Protein AF-A0A1Q5TAR5-F1 (afdb_monomer_lite)

InterPro domains:
  IPR022190 Protein of unknown function DUF3716 [PF12511] (10-61)

Radius of gyration: 28.76 Å; chains: 1; bounding box: 82×56×75 Å

pLDDT: mean 73.1, std 18.65, range [39.22, 94.88]

Organism: NCBI:txid1316194

Foldseek 3Di:
DCQVVLLVVLVVQVVQFDFDPFAFPCVVVVQFPDVTFTDHPPPAPGGSRCSHSPNRVRGHTPDPPPPDPDDDDDDDDDDPDDDDDDDDDDDDDDDDDDDDDDDDDDDDDPDDDDDPDDPDDDPDDDPPDDDDPPPPVPDDPPVVVVVVVVVSVVVVVVVVVVVVVVVCVVCVVVVHDPVNVVVVVVVVVVVVVVVVVVVVVPDPDDPPPDD

Structure (mmCIF, N/CA/C/O backbone):
data_AF-A0A1Q5TAR5-F1
#
_entry.id   AF-A0A1Q5TAR5-F1
#
loop_
_atom_site.group_PDB
_atom_site.id
_atom_site.type_symbol
_atom_site.label_atom_id
_atom_site.label_alt_id
_atom_site.label_comp_id
_atom_site.label_asym_id
_atom_site.label_entity_id
_atom_site.label_seq_id
_atom_site.pdbx_PDB_ins_code
_atom_site.Cartn_x
_atom_site.Cartn_y
_atom_site.Cartn_z
_atom_site.occupancy
_atom_site.B_iso_or_equiv
_atom_site.auth_seq_id
_atom_site.auth_comp_id
_atom_site.auth_asym_id
_atom_site.auth_atom_id
_atom_site.pdbx_PDB_model_num
ATOM 1 N N . MET A 1 1 ? 6.541 22.073 -0.180 1.00 45.16 1 MET A N 1
ATOM 2 C CA . MET A 1 1 ? 7.056 20.966 -1.023 1.00 45.16 1 MET A CA 1
ATOM 3 C C . MET A 1 1 ? 6.930 19.557 -0.395 1.00 45.16 1 MET A C 1
ATOM 5 O O . MET A 1 1 ? 7.452 18.610 -0.957 1.00 45.16 1 MET A O 1
ATOM 9 N N . SER A 1 2 ? 6.189 19.337 0.703 1.00 60.41 2 SER A N 1
ATOM 10 C CA . SER A 1 2 ? 6.249 18.074 1.480 1.00 60.41 2 SER A CA 1
ATOM 11 C C . SER A 1 2 ? 5.149 17.029 1.213 1.00 60.41 2 SER A C 1
ATOM 13 O O . SER A 1 2 ? 5.255 15.902 1.693 1.00 60.41 2 SER A O 1
ATOM 15 N N . ARG A 1 3 ? 4.087 17.361 0.460 1.00 62.69 3 ARG A N 1
ATOM 16 C CA . ARG A 1 3 ? 2.938 16.450 0.245 1.00 62.69 3 ARG A CA 1
ATOM 17 C C . ARG A 1 3 ? 3.279 15.243 -0.633 1.00 62.69 3 ARG A C 1
ATOM 19 O O . ARG A 1 3 ? 2.771 14.160 -0.377 1.00 62.69 3 ARG A O 1
ATOM 26 N N . SER A 1 4 ? 4.162 15.422 -1.618 1.00 77.50 4 SER A N 1
ATOM 27 C CA . SER A 1 4 ? 4.602 14.332 -2.501 1.00 77.50 4 SER A CA 1
ATOM 28 C C . SER A 1 4 ? 5.353 13.250 -1.717 1.00 77.50 4 SER A C 1
ATOM 30 O O . SER A 1 4 ? 4.979 12.082 -1.762 1.00 77.50 4 SER A O 1
ATOM 32 N N . ILE A 1 5 ? 6.325 13.653 -0.889 1.00 87.50 5 ILE A N 1
ATOM 33 C CA . ILE A 1 5 ? 7.114 12.727 -0.062 1.00 87.50 5 ILE A CA 1
ATOM 34 C C . ILE A 1 5 ? 6.216 11.998 0.943 1.00 87.50 5 ILE A C 1
ATOM 36 O O . ILE A 1 5 ? 6.312 10.785 1.074 1.00 87.50 5 ILE A O 1
ATOM 40 N N . ALA A 1 6 ? 5.286 12.705 1.594 1.00 89.38 6 ALA A N 1
ATOM 41 C CA . ALA A 1 6 ? 4.364 12.085 2.545 1.00 89.38 6 ALA A CA 1
ATOM 42 C C . ALA A 1 6 ? 3.476 11.002 1.907 1.00 89.38 6 ALA A C 1
ATOM 44 O O . ALA A 1 6 ? 3.162 10.009 2.559 1.00 89.38 6 ALA A O 1
ATOM 45 N N . ASN A 1 7 ? 3.092 11.174 0.640 1.00 91.94 7 ASN A N 1
ATOM 46 C CA . ASN A 1 7 ? 2.303 10.185 -0.091 1.00 91.94 7 ASN A CA 1
ATOM 47 C C . ASN A 1 7 ? 3.148 8.968 -0.485 1.00 91.94 7 ASN A C 1
ATOM 49 O O . ASN A 1 7 ? 2.671 7.843 -0.371 1.00 91.94 7 ASN A O 1
ATOM 53 N N . VAL A 1 8 ? 4.407 9.180 -0.887 1.00 92.81 8 VAL A N 1
ATOM 54 C CA . VAL A 1 8 ? 5.353 8.087 -1.169 1.00 92.81 8 VAL A CA 1
ATOM 55 C C . VAL A 1 8 ? 5.637 7.276 0.093 1.00 92.81 8 VAL A C 1
ATOM 57 O O . VAL A 1 8 ? 5.541 6.056 0.062 1.00 92.81 8 VAL A O 1
ATOM 60 N N . GLU A 1 9 ? 5.914 7.937 1.219 1.00 92.38 9 GLU A N 1
ATOM 61 C CA . GLU A 1 9 ? 6.096 7.271 2.514 1.00 92.38 9 GLU A CA 1
ATOM 62 C C . GLU A 1 9 ? 4.856 6.461 2.893 1.00 92.38 9 GLU A C 1
ATOM 64 O O . GLU A 1 9 ? 4.963 5.298 3.255 1.00 92.38 9 GLU A O 1
ATOM 69 N N . ALA A 1 10 ? 3.670 7.055 2.770 1.00 93.25 10 ALA A N 1
ATOM 70 C CA . ALA A 1 10 ? 2.415 6.392 3.086 1.00 93.25 10 ALA A CA 1
ATOM 71 C C . ALA A 1 10 ? 2.146 5.172 2.185 1.00 93.25 10 ALA A C 1
ATOM 73 O O . ALA A 1 10 ? 1.661 4.153 2.671 1.00 93.25 10 ALA A O 1
ATOM 74 N N . ALA A 1 11 ? 2.490 5.247 0.896 1.00 93.94 11 ALA A N 1
ATOM 75 C CA . ALA A 1 11 ? 2.417 4.106 -0.013 1.00 93.94 11 ALA A CA 1
ATOM 76 C C . ALA A 1 11 ? 3.439 3.020 0.355 1.00 93.94 11 ALA A C 1
ATOM 78 O O . ALA A 1 11 ? 3.094 1.844 0.363 1.00 93.94 11 ALA A O 1
ATOM 79 N N . LEU A 1 12 ? 4.668 3.398 0.718 1.00 94.31 12 LEU A N 1
ATOM 80 C CA . LEU A 1 12 ? 5.689 2.447 1.156 1.00 94.31 12 LEU A CA 1
ATOM 81 C C . LEU A 1 12 ? 5.270 1.734 2.445 1.00 94.31 12 LEU A C 1
ATOM 83 O O . LEU A 1 12 ? 5.413 0.519 2.538 1.00 94.31 12 LEU A O 1
ATOM 87 N N . MET A 1 13 ? 4.689 2.463 3.401 1.00 94.50 13 MET A N 1
ATOM 88 C CA . MET A 1 13 ? 4.148 1.888 4.634 1.00 94.50 13 MET A CA 1
ATOM 89 C C . MET A 1 13 ? 3.106 0.801 4.355 1.00 94.50 13 MET A C 1
ATOM 91 O O . MET A 1 13 ? 3.083 -0.179 5.077 1.00 94.50 13 MET A O 1
ATOM 95 N N . GLN A 1 14 ? 2.285 0.921 3.306 1.00 94.31 14 GLN A N 1
ATOM 96 C CA . GLN A 1 14 ? 1.323 -0.129 2.931 1.00 94.31 14 GLN A CA 1
ATOM 97 C C . GLN A 1 14 ? 1.988 -1.411 2.413 1.00 94.31 14 GLN A C 1
ATOM 99 O O . GLN A 1 14 ? 1.372 -2.468 2.452 1.00 94.31 14 GLN A O 1
ATOM 104 N N . VAL A 1 15 ? 3.221 -1.320 1.908 1.00 94.00 15 VAL A N 1
ATOM 105 C CA . VAL A 1 15 ? 3.972 -2.471 1.388 1.00 94.00 15 VAL A CA 1
ATOM 106 C C . VAL A 1 15 ? 4.765 -3.160 2.494 1.00 94.00 15 VAL A C 1
ATOM 108 O O . VAL A 1 15 ? 4.837 -4.384 2.517 1.00 94.00 15 VAL A O 1
ATOM 111 N N . VAL A 1 16 ? 5.391 -2.379 3.380 1.00 93.06 16 VAL A N 1
ATOM 112 C CA . VAL A 1 16 ? 6.344 -2.900 4.379 1.00 93.06 16 VAL A CA 1
ATOM 113 C C . VAL A 1 16 ? 5.781 -2.969 5.795 1.00 93.06 16 VAL A C 1
ATOM 115 O O . VAL A 1 16 ? 6.393 -3.588 6.658 1.00 93.06 16 VAL A O 1
ATOM 118 N N . GLY A 1 17 ? 4.679 -2.270 6.054 1.00 93.69 17 GLY A N 1
ATOM 119 C CA . GLY A 1 17 ? 4.075 -2.178 7.373 1.00 93.69 17 GLY A CA 1
ATOM 120 C C . GLY A 1 17 ? 3.133 -3.331 7.681 1.00 93.69 17 GLY A C 1
ATOM 121 O O . GLY A 1 17 ? 2.772 -4.130 6.817 1.00 93.69 17 GLY A O 1
ATOM 122 N N . THR A 1 18 ? 2.700 -3.364 8.933 1.00 91.88 18 THR A N 1
ATOM 123 C CA . THR A 1 18 ? 1.742 -4.335 9.447 1.00 91.88 18 THR A CA 1
ATOM 124 C C . THR A 1 18 ? 0.371 -3.685 9.531 1.00 91.88 18 THR A C 1
ATOM 126 O O . THR A 1 18 ? 0.224 -2.537 9.963 1.00 91.88 18 THR A O 1
ATOM 129 N N . ALA A 1 19 ? -0.637 -4.411 9.067 1.00 91.88 19 ALA A N 1
ATOM 130 C CA . ALA A 1 19 ? -2.020 -4.028 9.257 1.00 91.88 19 ALA A CA 1
ATOM 131 C C . ALA A 1 19 ? -2.389 -4.118 10.740 1.00 91.88 19 ALA A C 1
ATOM 133 O O . ALA A 1 19 ? -2.209 -5.166 11.351 1.00 91.88 19 ALA A O 1
ATOM 134 N N . GLU A 1 20 ? -2.924 -3.032 11.285 1.00 88.19 20 GLU A N 1
ATOM 135 C CA . GLU A 1 20 ? -3.479 -3.026 12.634 1.00 88.19 20 GLU A CA 1
ATOM 136 C C . GLU A 1 20 ? -4.863 -3.673 12.645 1.00 88.19 20 GLU A C 1
ATOM 138 O O . GLU A 1 20 ? -5.678 -3.447 11.738 1.00 88.19 20 GLU A O 1
ATOM 143 N N . ASP A 1 21 ? -5.135 -4.443 13.699 1.00 83.94 21 ASP A N 1
ATOM 144 C CA . ASP A 1 21 ? -6.443 -5.061 13.933 1.00 83.94 21 ASP A CA 1
ATOM 145 C C . ASP A 1 21 ? -7.512 -3.993 14.204 1.00 83.94 21 ASP A C 1
ATOM 147 O O . ASP A 1 21 ? -8.651 -4.093 13.732 1.00 83.94 21 ASP A O 1
ATOM 151 N N . ASN A 1 22 ? -7.116 -2.926 14.908 1.00 87.56 22 ASN A N 1
ATOM 152 C CA . ASN A 1 22 ? -7.961 -1.787 15.232 1.00 87.56 22 ASN A CA 1
ATOM 153 C C . ASN A 1 22 ? -7.577 -0.562 14.391 1.00 87.56 22 ASN A C 1
ATOM 155 O O . ASN A 1 22 ? -6.454 -0.057 14.415 1.00 87.56 22 ASN A O 1
ATOM 159 N N . GLU A 1 23 ? -8.544 -0.041 13.636 1.00 89.94 23 GLU A N 1
ATOM 160 C CA . GLU A 1 23 ? -8.356 1.196 12.884 1.00 89.94 23 GLU A CA 1
ATOM 161 C C . GLU A 1 23 ? -8.316 2.402 13.828 1.00 89.94 23 GLU A C 1
ATOM 163 O O . GLU A 1 23 ? -9.127 2.510 14.748 1.00 89.94 23 GLU A O 1
ATOM 168 N N . CYS A 1 24 ? -7.431 3.364 13.554 1.00 91.69 24 CYS A N 1
ATOM 169 C CA . CYS A 1 24 ? -7.439 4.634 14.276 1.00 91.69 24 CYS A CA 1
ATOM 170 C C . CYS A 1 24 ? -8.754 5.401 14.025 1.00 91.69 24 CYS A C 1
ATOM 172 O O . CYS A 1 24 ? -9.377 5.239 12.972 1.00 91.69 24 CYS A O 1
ATOM 174 N N . ILE A 1 25 ? -9.137 6.303 14.935 1.00 90.06 25 ILE A N 1
ATOM 175 C CA . ILE A 1 25 ? -10.418 7.040 14.899 1.00 90.06 25 ILE A CA 1
ATOM 176 C C . ILE A 1 25 ? -10.665 7.684 13.522 1.00 90.06 25 ILE A C 1
ATOM 178 O O . ILE A 1 25 ? -11.738 7.568 12.933 1.00 90.06 25 ILE A O 1
ATOM 182 N N . LYS A 1 26 ? -9.637 8.303 12.927 1.00 89.38 26 LYS A N 1
ATOM 183 C CA . LYS A 1 26 ? -9.752 8.922 11.595 1.00 89.38 26 LYS A CA 1
ATOM 184 C C . LYS A 1 26 ? -9.868 7.941 10.438 1.00 89.38 26 LYS A C 1
ATOM 186 O O . LYS A 1 26 ? -10.436 8.307 9.410 1.00 89.38 26 LYS A O 1
ATOM 191 N N . CYS A 1 27 ? -9.323 6.737 10.564 1.00 90.12 27 CYS A N 1
ATOM 192 C CA . CYS A 1 27 ? -9.522 5.697 9.559 1.00 90.12 27 CYS A CA 1
ATOM 193 C C . CYS A 1 27 ? -10.935 5.117 9.644 1.00 90.12 27 CYS A C 1
ATOM 195 O O . CYS A 1 27 ? -11.547 4.943 8.592 1.00 90.12 27 CYS A O 1
ATOM 197 N N . GLN A 1 28 ? -11.483 4.962 10.855 1.00 88.38 28 GLN A N 1
ATOM 198 C CA . GLN A 1 28 ? -12.870 4.531 11.054 1.00 88.38 28 GLN A CA 1
ATOM 199 C C . GLN A 1 28 ? -13.877 5.516 10.435 1.00 88.38 28 GLN A C 1
ATOM 201 O O . GLN A 1 28 ? -14.850 5.102 9.807 1.00 88.38 28 GLN A O 1
ATOM 206 N N . GLU A 1 29 ? -13.600 6.824 10.512 1.00 86.81 29 GLU A N 1
ATOM 207 C CA . GLU A 1 29 ? -14.364 7.877 9.815 1.00 86.81 29 GLU A CA 1
ATOM 208 C C . GLU A 1 29 ? -14.226 7.829 8.271 1.00 86.81 29 GLU A C 1
ATOM 210 O O . GLU A 1 29 ? -14.835 8.631 7.560 1.00 86.81 29 GLU A O 1
ATOM 215 N N . GLY A 1 30 ? -13.406 6.929 7.718 1.00 83.62 30 GLY A N 1
ATOM 216 C CA . GLY A 1 30 ? -13.130 6.827 6.283 1.00 83.62 30 GLY A CA 1
ATOM 217 C C . GLY A 1 30 ? -12.126 7.861 5.761 1.00 83.62 30 GLY A C 1
ATOM 218 O O . GLY A 1 30 ? -12.087 8.143 4.564 1.00 83.62 30 GLY A O 1
ATOM 219 N N . GLY A 1 31 ? -11.301 8.447 6.632 1.00 75.88 31 GLY A N 1
ATOM 220 C CA . GLY A 1 31 ? -10.406 9.569 6.326 1.00 75.88 31 GLY A CA 1
ATOM 221 C C . GLY A 1 31 ? -9.120 9.238 5.554 1.00 75.88 31 GLY A C 1
ATOM 222 O O . GLY A 1 31 ? -8.179 10.038 5.600 1.00 75.88 31 GLY A O 1
ATOM 223 N N . GLY A 1 32 ? -9.053 8.090 4.876 1.00 83.00 32 GLY A N 1
ATOM 224 C CA . GLY A 1 32 ? -7.838 7.526 4.284 1.00 83.00 32 GLY A CA 1
ATOM 225 C C . GLY A 1 32 ? -7.951 7.174 2.798 1.00 83.00 32 GLY A C 1
ATOM 226 O O . GLY A 1 32 ? -9.036 6.924 2.280 1.00 83.00 32 GLY A O 1
ATOM 227 N N . GLN A 1 33 ? -6.809 7.150 2.105 1.00 89.69 33 GLN A N 1
ATOM 228 C CA . GLN A 1 33 ? -6.720 6.715 0.703 1.00 89.69 33 GLN A CA 1
ATOM 229 C C . GLN A 1 33 ? -6.692 5.182 0.575 1.00 89.69 33 GLN A C 1
ATOM 231 O O . GLN A 1 33 ? -7.102 4.629 -0.447 1.00 89.69 33 GLN A O 1
ATOM 236 N N . PHE A 1 34 ? -6.197 4.503 1.607 1.00 91.75 34 PHE A N 1
ATOM 237 C CA . PHE A 1 34 ? -6.036 3.058 1.679 1.00 91.75 34 PHE A CA 1
ATOM 238 C C . PHE A 1 34 ? -7.163 2.421 2.479 1.00 91.75 34 PHE A C 1
ATOM 240 O O . PHE A 1 34 ? -7.781 3.057 3.333 1.00 91.75 34 PHE A O 1
ATOM 247 N N . HIS A 1 35 ? -7.405 1.136 2.220 1.00 87.81 35 HIS A N 1
ATOM 248 C CA . HIS A 1 35 ? -8.485 0.415 2.883 1.00 87.81 35 HIS A CA 1
ATOM 249 C C . HIS A 1 35 ? -8.183 0.124 4.357 1.00 87.81 35 HIS A C 1
ATOM 251 O O . HIS A 1 35 ? -9.113 0.140 5.153 1.00 87.81 35 HIS A O 1
ATOM 257 N N . GLN A 1 36 ? -6.920 -0.121 4.710 1.00 89.56 36 GLN A N 1
ATOM 258 C CA . GLN A 1 36 ? -6.547 -0.573 6.045 1.00 89.56 36 GLN A CA 1
ATOM 259 C C . GLN A 1 36 ? -5.588 0.396 6.733 1.00 89.56 36 GLN A C 1
ATOM 261 O O . GLN A 1 36 ? -4.760 1.066 6.099 1.00 89.56 36 GLN A O 1
ATOM 266 N N . CYS A 1 37 ? -5.723 0.464 8.054 1.00 93.25 37 CYS A N 1
ATOM 267 C CA . CYS A 1 37 ? -4.809 1.171 8.931 1.00 93.25 37 CYS A CA 1
ATOM 268 C C . CYS A 1 37 ? -3.521 0.345 9.049 1.00 93.25 37 CYS A C 1
ATOM 270 O O . CYS A 1 37 ? -3.513 -0.698 9.687 1.00 93.25 37 CYS A O 1
ATOM 272 N N . VAL A 1 38 ? -2.455 0.783 8.377 1.00 94.88 38 VAL A N 1
ATOM 273 C CA . VAL A 1 38 ? -1.154 0.094 8.373 1.00 94.88 38 VAL A CA 1
ATOM 274 C C . VAL A 1 38 ? -0.123 0.969 9.069 1.00 94.88 38 VAL A C 1
ATOM 276 O O . VAL A 1 38 ? -0.030 2.160 8.748 1.00 94.88 38 VAL A O 1
ATOM 279 N N . ILE A 1 39 ? 0.647 0.398 9.993 1.00 93.56 39 ILE A N 1
ATOM 280 C CA . ILE A 1 39 ? 1.742 1.078 10.692 1.00 93.56 39 ILE A CA 1
ATOM 281 C C . ILE A 1 39 ? 3.070 0.388 10.389 1.00 93.56 39 ILE A C 1
ATOM 283 O O . ILE A 1 39 ? 3.120 -0.796 10.072 1.00 93.56 39 ILE A O 1
ATOM 287 N N . VAL A 1 40 ? 4.165 1.133 10.501 1.00 92.81 40 VAL A N 1
ATOM 288 C CA . VAL A 1 40 ? 5.505 0.543 10.557 1.00 92.81 40 VAL A CA 1
ATOM 289 C C . VAL A 1 40 ? 5.984 0.717 11.990 1.00 92.81 40 VAL A C 1
ATOM 291 O O . VAL A 1 40 ? 6.320 1.840 12.388 1.00 92.81 40 VAL A O 1
ATOM 294 N N . CYS A 1 41 ? 5.945 -0.373 12.761 1.00 85.62 41 CYS A N 1
ATOM 295 C CA . CYS A 1 41 ? 6.386 -0.394 14.155 1.00 85.62 41 CYS A CA 1
ATOM 296 C C . CYS A 1 41 ? 7.808 0.165 14.279 1.00 85.62 41 CYS A C 1
ATOM 298 O O . CYS A 1 41 ? 8.610 0.050 13.351 1.00 85.62 41 CYS A O 1
ATOM 300 N N . ASP A 1 42 ? 8.093 0.827 15.399 1.00 81.31 42 ASP A N 1
ATOM 301 C CA . ASP A 1 42 ? 9.390 1.437 15.742 1.00 81.31 42 ASP A CA 1
ATOM 302 C C . ASP A 1 42 ? 9.875 2.583 14.833 1.00 81.31 42 ASP A C 1
ATOM 304 O O . ASP A 1 42 ? 10.837 3.276 15.164 1.00 81.31 42 ASP A O 1
ATOM 308 N N . VAL A 1 43 ? 9.196 2.846 13.712 1.00 83.62 43 VAL A N 1
ATOM 309 C CA . VAL A 1 43 ? 9.540 3.932 12.780 1.00 83.62 43 VAL A CA 1
ATOM 310 C C . VAL A 1 43 ? 8.538 5.077 12.868 1.00 83.62 43 VAL A C 1
ATOM 312 O O . VAL A 1 43 ? 8.910 6.251 12.788 1.00 83.62 43 VAL A O 1
ATOM 315 N N . THR A 1 44 ? 7.247 4.764 13.004 1.00 83.19 44 THR A N 1
ATOM 316 C CA . THR A 1 44 ? 6.181 5.771 12.979 1.00 83.19 44 THR A CA 1
ATOM 317 C C . THR A 1 44 ? 5.054 5.461 13.951 1.00 83.19 44 THR A C 1
ATOM 319 O O . THR A 1 44 ? 4.604 4.326 14.021 1.00 83.19 44 THR A O 1
ATOM 322 N N . THR A 1 45 ? 4.513 6.495 14.596 1.00 85.31 45 THR A N 1
ATOM 323 C CA . THR A 1 45 ? 3.343 6.394 15.490 1.00 85.31 45 THR A CA 1
ATOM 324 C C . THR A 1 45 ? 2.002 6.644 14.791 1.00 85.31 45 THR A C 1
ATOM 326 O O . THR A 1 45 ? 0.942 6.419 15.365 1.00 85.31 45 THR A O 1
ATOM 329 N N . HIS A 1 46 ? 2.015 7.125 13.546 1.00 91.50 46 HIS A N 1
ATOM 330 C CA . HIS A 1 46 ? 0.819 7.343 12.727 1.00 91.50 46 HIS A CA 1
ATOM 331 C C . HIS A 1 46 ? 0.695 6.252 11.665 1.00 91.50 46 HIS A C 1
ATOM 333 O O . HIS A 1 46 ? 1.694 5.775 11.138 1.00 91.50 46 HIS A O 1
ATOM 339 N N . CYS A 1 47 ? -0.530 5.914 11.273 1.00 94.12 47 CYS A N 1
ATOM 340 C CA . CYS A 1 47 ? -0.761 4.974 10.183 1.00 94.12 47 CYS A CA 1
ATOM 341 C C . CYS A 1 47 ? -0.532 5.603 8.802 1.00 94.12 47 CYS A C 1
ATOM 343 O O . CYS A 1 47 ? -0.541 6.827 8.633 1.00 94.12 47 CYS A O 1
ATOM 345 N N . ALA A 1 48 ? -0.391 4.759 7.783 1.00 94.50 48 ALA A N 1
ATOM 346 C CA . ALA A 1 48 ? -0.224 5.144 6.385 1.00 94.50 48 ALA A CA 1
ATOM 347 C C . ALA A 1 48 ? -1.331 6.099 5.894 1.00 94.50 48 ALA A C 1
ATOM 349 O O . ALA A 1 48 ? -1.058 7.091 5.219 1.00 94.50 48 ALA A O 1
ATOM 350 N N . ASN A 1 49 ? -2.584 5.857 6.288 1.00 94.25 49 ASN A N 1
ATOM 351 C CA . ASN A 1 49 ? -3.716 6.716 5.934 1.00 94.25 49 ASN A CA 1
ATOM 352 C C . ASN A 1 49 ? -3.595 8.129 6.520 1.00 94.25 49 ASN A C 1
ATOM 354 O O . ASN A 1 49 ? -3.853 9.112 5.826 1.00 94.25 49 ASN A O 1
ATOM 358 N N . CYS A 1 50 ? -3.153 8.256 7.772 1.00 92.75 50 CYS A N 1
ATOM 359 C CA . CYS A 1 50 ? -2.917 9.556 8.396 1.00 92.75 50 CYS A CA 1
ATOM 360 C C . CYS A 1 50 ? -1.607 10.206 7.922 1.00 92.75 50 CYS A C 1
ATOM 362 O O . CYS A 1 50 ? -1.503 11.433 7.893 1.00 92.75 50 CYS A O 1
ATOM 364 N N . ARG A 1 51 ? -0.616 9.412 7.496 1.00 91.62 51 ARG A N 1
ATOM 365 C CA . ARG A 1 51 ? 0.613 9.907 6.854 1.00 91.62 51 ARG A CA 1
ATOM 366 C C . ARG A 1 51 ? 0.309 10.576 5.514 1.00 91.62 51 ARG A C 1
ATOM 368 O O . ARG A 1 51 ? 0.944 11.585 5.196 1.00 91.62 51 ARG A O 1
ATOM 375 N N . TRP A 1 52 ? -0.673 10.059 4.772 1.00 90.00 52 TRP A N 1
ATOM 376 C CA . TRP A 1 52 ? -1.096 10.583 3.473 1.00 90.00 52 TRP A CA 1
ATOM 377 C C . TRP A 1 52 ? -1.473 12.070 3.549 1.00 90.00 52 TRP A C 1
ATOM 379 O O . TRP A 1 52 ? -2.103 12.549 4.498 1.00 90.00 52 TRP A O 1
ATOM 389 N N . ASN A 1 53 ? -1.056 12.839 2.544 1.00 84.81 53 ASN A N 1
ATOM 390 C CA . ASN A 1 53 ? -1.149 14.299 2.486 1.00 84.81 53 ASN A CA 1
ATOM 391 C C . ASN A 1 53 ? -0.497 15.041 3.674 1.00 84.81 53 ASN A C 1
ATOM 393 O O . ASN A 1 53 ? -0.778 16.222 3.890 1.00 84.81 53 ASN A O 1
ATOM 397 N N . GLY A 1 54 ? 0.382 14.378 4.434 1.00 78.44 54 GLY A N 1
ATOM 398 C CA . GLY A 1 54 ? 1.135 14.969 5.542 1.00 78.44 54 GLY A CA 1
ATOM 399 C C . GLY A 1 54 ? 0.319 15.215 6.814 1.00 78.44 54 GLY A C 1
ATOM 400 O O . GLY A 1 54 ? 0.750 15.988 7.664 1.00 78.44 54 GLY A O 1
ATOM 401 N N . LYS A 1 55 ? -0.848 14.581 6.981 1.00 77.88 55 LYS A N 1
ATOM 402 C CA . LYS A 1 55 ? -1.784 14.853 8.091 1.00 77.88 55 LYS A CA 1
ATOM 403 C C . LYS A 1 55 ? -1.522 13.989 9.333 1.00 77.88 55 LYS A C 1
ATOM 405 O O . LYS A 1 55 ? -2.445 13.422 9.919 1.00 77.88 55 LYS A O 1
ATOM 410 N N . ARG A 1 56 ? -0.249 13.914 9.725 1.00 79.00 56 ARG A N 1
ATOM 411 C CA . ARG A 1 56 ? 0.291 12.901 10.649 1.00 79.00 56 ARG A CA 1
ATOM 412 C C . ARG A 1 56 ? -0.297 12.996 12.065 1.00 79.00 56 ARG A C 1
ATOM 414 O O . ARG A 1 56 ? -0.632 11.977 12.651 1.00 79.00 56 ARG A O 1
ATOM 421 N N . GLY A 1 57 ? -0.526 14.215 12.559 1.00 77.50 57 GLY A N 1
ATOM 422 C CA . GLY A 1 57 ? -1.014 14.481 13.923 1.00 77.50 57 GLY A CA 1
ATOM 423 C C . GLY A 1 57 ? -2.495 14.186 14.187 1.00 77.50 57 GLY A C 1
ATOM 424 O O . GLY A 1 57 ? -2.991 14.542 15.245 1.00 77.50 57 GLY A O 1
ATOM 425 N N . ARG A 1 58 ? -3.224 13.586 13.238 1.00 81.75 58 ARG A N 1
ATOM 426 C CA . ARG A 1 58 ? -4.634 13.193 13.434 1.00 81.75 58 ARG A CA 1
ATOM 427 C C . ARG A 1 58 ? -4.804 11.697 13.713 1.00 81.75 58 ARG A C 1
ATOM 429 O O . ARG A 1 58 ? -5.932 11.221 13.739 1.00 81.75 58 ARG A O 1
ATOM 436 N N . CYS A 1 59 ? -3.705 10.949 13.804 1.00 89.75 59 CYS A N 1
ATOM 437 C CA . CYS A 1 59 ? -3.760 9.520 14.074 1.00 89.75 59 CYS A CA 1
ATOM 438 C C . CYS A 1 59 ? -3.917 9.297 15.576 1.00 89.75 59 CYS A C 1
ATOM 440 O O . CYS A 1 59 ? -3.027 9.657 16.341 1.00 89.75 59 CYS A O 1
ATOM 442 N N . THR A 1 60 ? -5.033 8.695 15.974 1.00 89.06 60 THR A N 1
ATOM 443 C CA . THR A 1 60 ? -5.331 8.377 17.372 1.00 89.06 60 THR A CA 1
ATOM 444 C C . THR A 1 60 ? -5.927 6.983 17.414 1.00 89.06 60 THR A C 1
ATOM 446 O O . THR A 1 60 ? -6.953 6.738 16.777 1.00 89.06 60 THR A O 1
ATOM 449 N N . PHE A 1 61 ? -5.247 6.071 18.097 1.00 84.94 61 PHE A N 1
ATOM 450 C CA . PHE A 1 61 ? -5.771 4.751 18.419 1.00 84.94 61 PHE A CA 1
ATOM 451 C C . PHE A 1 61 ? -6.424 4.843 19.796 1.00 84.94 61 PHE A C 1
ATOM 453 O O . PHE A 1 61 ? -5.885 5.522 20.672 1.00 84.94 61 PHE A O 1
ATOM 460 N N . GLU A 1 62 ? -7.580 4.209 19.975 1.00 74.88 62 GLU A N 1
ATOM 461 C CA . GLU A 1 62 ? -8.063 3.919 21.324 1.00 74.88 62 GLU A CA 1
ATOM 462 C C . GLU A 1 62 ? -7.043 2.963 21.937 1.00 74.88 62 GLU A C 1
ATOM 464 O O . GLU A 1 62 ? -6.866 1.841 21.464 1.00 74.88 62 GLU A O 1
ATOM 469 N N . LEU A 1 63 ? -6.280 3.455 22.911 1.00 60.34 63 LEU A N 1
ATOM 470 C CA . LEU A 1 63 ? -5.513 2.580 23.781 1.00 60.34 63 LEU A CA 1
ATOM 471 C C . LEU A 1 63 ? -6.559 1.782 24.554 1.00 60.34 63 LEU A C 1
ATOM 473 O O . LEU A 1 63 ? -7.322 2.374 25.312 1.00 60.34 63 LEU A O 1
ATOM 477 N N . GLU A 1 64 ? -6.628 0.469 24.331 1.00 49.97 64 GLU A N 1
ATOM 478 C CA . GLU A 1 64 ? -7.274 -0.407 25.305 1.00 49.97 64 GLU A CA 1
ATOM 479 C C . GLU A 1 64 ? -6.608 -0.109 26.649 1.00 49.97 64 GLU A C 1
ATOM 481 O O . GLU A 1 64 ? -5.384 -0.224 26.773 1.00 49.97 64 GLU A O 1
ATOM 486 N N . ASP A 1 65 ? -7.405 0.372 27.606 1.00 43.78 65 ASP A N 1
ATOM 487 C CA . ASP A 1 65 ? -6.999 0.580 28.989 1.00 43.78 65 ASP A CA 1
ATOM 488 C C . ASP A 1 65 ? -6.380 -0.727 29.484 1.00 43.78 65 ASP A C 1
ATOM 490 O O . ASP A 1 65 ? -7.072 -1.672 29.865 1.00 43.78 65 ASP A O 1
ATOM 494 N N . VAL A 1 66 ? -5.051 -0.806 29.454 1.00 43.91 66 VAL A N 1
ATOM 495 C CA . VAL A 1 66 ? -4.327 -1.763 30.277 1.00 43.91 66 VAL A CA 1
ATOM 496 C C . VAL A 1 66 ? -4.714 -1.377 31.699 1.00 43.91 66 VAL A C 1
ATOM 498 O O . VAL A 1 66 ? -4.407 -0.245 32.085 1.00 43.91 66 VAL A O 1
ATOM 501 N N . PRO A 1 67 ? -5.395 -2.243 32.473 1.00 39.69 67 PRO A N 1
ATOM 502 C CA . PRO A 1 67 ? -5.750 -1.904 33.836 1.00 39.69 67 PRO A CA 1
ATOM 503 C C . PRO A 1 67 ? -4.446 -1.643 34.582 1.00 39.69 67 PRO A C 1
ATOM 505 O O . PRO A 1 67 ? -3.678 -2.563 34.865 1.00 39.69 67 PRO A O 1
ATOM 508 N N . GLN A 1 68 ? -4.158 -0.365 34.835 1.00 40.88 68 GLN A N 1
ATOM 509 C CA . GLN A 1 68 ? -3.076 0.012 35.721 1.00 40.88 68 GLN A CA 1
ATOM 510 C C . GLN A 1 68 ? -3.416 -0.598 37.083 1.00 40.88 68 GLN A C 1
ATOM 512 O O . GLN A 1 68 ? -4.495 -0.304 37.610 1.00 40.88 68 GLN A O 1
ATOM 517 N N . PRO A 1 69 ? -2.545 -1.442 37.667 1.00 42.53 69 PRO A N 1
ATOM 518 C CA . PRO A 1 69 ? -2.688 -1.801 39.064 1.00 42.53 69 PRO A CA 1
ATOM 519 C C . PRO A 1 69 ? -2.552 -0.506 39.863 1.00 42.53 69 PRO A C 1
ATOM 521 O O . PRO A 1 69 ? -1.487 0.103 39.955 1.00 42.53 69 PRO A O 1
ATOM 524 N N . SER A 1 70 ? -3.697 -0.043 40.343 1.00 51.16 70 SER A N 1
ATOM 525 C CA . SER A 1 70 ? -3.844 1.110 41.205 1.00 51.16 70 SER A CA 1
ATOM 526 C C . SER A 1 70 ? -3.353 0.699 42.581 1.00 51.16 70 SER A C 1
ATOM 528 O O . SER A 1 70 ? -4.103 0.129 43.362 1.00 51.16 70 SER A O 1
ATOM 530 N N . ASP A 1 71 ? -2.095 1.010 42.876 1.00 45.09 71 ASP A N 1
ATOM 531 C CA . ASP A 1 71 ? -1.616 1.051 44.249 1.00 45.09 71 ASP A CA 1
ATOM 532 C C . ASP A 1 71 ? -0.840 2.349 44.518 1.00 45.09 71 ASP A C 1
ATOM 534 O O . ASP A 1 71 ? 0.218 2.618 43.954 1.00 45.09 71 ASP A O 1
ATOM 538 N N . ALA A 1 72 ? -1.420 3.113 45.450 1.00 39.22 72 ALA A N 1
ATOM 539 C CA . ALA A 1 72 ? -0.815 4.098 46.347 1.00 39.22 72 ALA A CA 1
ATOM 540 C C . ALA A 1 72 ? -0.398 5.500 45.826 1.00 39.22 72 ALA A C 1
ATOM 542 O O . ALA A 1 72 ? 0.765 5.782 45.562 1.00 39.22 72 ALA A O 1
ATOM 543 N N . SER A 1 73 ? -1.364 6.421 45.953 1.00 44.19 73 SER A N 1
ATOM 544 C CA . SER A 1 73 ? -1.287 7.711 46.682 1.00 44.19 73 SER A CA 1
ATOM 545 C C . SER A 1 73 ? -0.484 8.928 46.155 1.00 44.19 73 SER A C 1
ATOM 547 O O . SER A 1 73 ? 0.523 8.797 45.466 1.00 44.19 73 SER A O 1
ATOM 549 N N . PRO A 1 74 ? -0.938 10.161 46.500 1.00 50.12 74 PRO A N 1
ATOM 550 C CA . PRO A 1 74 ? -0.557 11.405 45.833 1.00 50.12 74 PRO A CA 1
ATOM 551 C C . PRO A 1 74 ? 0.626 12.117 46.508 1.00 50.12 74 PRO A C 1
ATOM 553 O O . PRO A 1 74 ? 0.698 12.211 47.732 1.00 50.12 74 PRO A O 1
ATOM 556 N N . MET A 1 75 ? 1.499 12.725 45.702 1.00 45.09 75 MET A N 1
ATOM 557 C CA . MET A 1 75 ? 2.485 13.713 46.154 1.00 45.09 75 MET A CA 1
ATOM 558 C C . MET A 1 75 ? 2.214 15.067 45.476 1.00 45.09 75 MET A C 1
ATOM 560 O O . MET A 1 75 ? 2.111 15.119 44.248 1.00 45.09 75 MET A O 1
ATOM 564 N N . PRO A 1 76 ? 2.101 16.172 46.236 1.00 51.16 76 PRO A N 1
ATOM 565 C CA . PRO A 1 76 ? 1.950 17.506 45.680 1.00 51.16 76 PRO A CA 1
ATOM 566 C C . PRO A 1 76 ? 3.317 18.144 45.406 1.00 51.16 76 PRO A C 1
ATOM 568 O O . PRO A 1 76 ? 4.192 18.173 46.267 1.00 51.16 76 PRO A O 1
ATOM 571 N N . GLY A 1 77 ? 3.449 18.756 44.229 1.00 42.75 77 GLY A N 1
ATOM 572 C CA . GLY A 1 77 ? 4.456 19.782 43.967 1.00 42.75 77 GLY A CA 1
ATOM 573 C C . GLY A 1 77 ? 5.604 19.348 43.062 1.00 42.75 77 GLY A C 1
ATOM 574 O O . GLY A 1 77 ? 6.518 18.659 43.487 1.00 42.75 77 GLY A O 1
ATOM 575 N N . LEU A 1 78 ? 5.582 19.850 41.825 1.00 43.41 78 LEU A N 1
ATOM 576 C CA . LEU A 1 78 ? 6.626 20.723 41.272 1.00 43.41 78 LEU A CA 1
ATOM 577 C C . LEU A 1 78 ? 6.172 21.203 39.886 1.00 43.41 78 LEU A C 1
ATOM 579 O O . LEU A 1 78 ? 6.243 20.496 38.885 1.00 43.41 78 LEU A O 1
ATOM 583 N N . ARG A 1 79 ? 5.678 22.445 39.847 1.00 49.19 79 ARG A N 1
ATOM 584 C CA . ARG A 1 79 ? 5.515 23.220 38.616 1.00 49.19 79 ARG A CA 1
ATOM 585 C C . ARG A 1 79 ? 6.903 23.471 38.028 1.00 49.19 79 ARG A C 1
ATOM 587 O O . ARG A 1 79 ? 7.635 24.317 38.536 1.00 49.19 79 ARG A O 1
ATOM 594 N N . ALA A 1 80 ? 7.249 22.776 36.951 1.00 42.91 80 ALA A N 1
ATOM 595 C CA . ALA A 1 80 ? 8.326 23.214 36.077 1.00 42.91 80 ALA A CA 1
ATOM 596 C C . ALA A 1 80 ? 7.782 24.334 35.177 1.00 42.91 80 ALA A C 1
ATOM 598 O O . ALA A 1 80 ? 7.052 24.092 34.218 1.00 42.91 80 ALA A O 1
ATOM 599 N N . ASN A 1 81 ? 8.098 25.574 35.553 1.00 43.94 81 ASN A N 1
ATOM 600 C CA . ASN A 1 81 ? 7.970 26.749 34.700 1.00 43.94 81 ASN A CA 1
ATOM 601 C C . ASN A 1 81 ? 8.774 26.525 33.410 1.00 43.94 81 ASN A C 1
ATOM 603 O O . ASN A 1 81 ? 9.995 26.393 33.469 1.00 43.94 81 ASN A O 1
ATOM 607 N N . LEU A 1 82 ? 8.105 26.522 32.258 1.00 46.97 82 LEU A N 1
ATOM 608 C CA . LEU A 1 82 ? 8.752 26.728 30.963 1.00 46.97 82 LEU A CA 1
ATOM 609 C C . LEU A 1 82 ? 8.608 28.213 30.582 1.00 46.97 82 LEU A C 1
ATOM 611 O O . LEU A 1 82 ? 7.527 28.777 30.769 1.00 46.97 82 LEU A O 1
ATOM 615 N N . PRO A 1 83 ? 9.682 28.866 30.105 1.00 59.16 83 PRO A N 1
ATOM 616 C CA . PRO A 1 83 ? 9.693 30.299 29.836 1.00 59.16 83 PRO A CA 1
ATOM 617 C C . PRO A 1 83 ? 8.851 30.665 28.598 1.00 59.16 83 PRO A C 1
ATOM 619 O O . PRO A 1 83 ? 8.715 29.848 27.682 1.00 59.16 83 PRO A O 1
ATOM 622 N N . PRO A 1 84 ? 8.314 31.898 28.534 1.00 49.50 84 PRO A N 1
ATOM 623 C CA . PRO A 1 84 ? 7.647 32.412 27.345 1.00 49.50 84 PRO A CA 1
ATOM 624 C C . PRO A 1 84 ? 8.695 32.689 26.260 1.00 49.50 84 PRO A C 1
ATOM 626 O O . PRO A 1 84 ? 9.639 33.444 26.480 1.00 49.50 84 PRO A O 1
ATOM 629 N N . HIS A 1 85 ? 8.543 32.065 25.093 1.00 44.34 85 HIS A N 1
ATOM 630 C CA . HIS A 1 85 ? 9.369 32.373 23.930 1.00 44.34 85 HIS A CA 1
ATOM 631 C C . HIS A 1 85 ? 8.738 33.543 23.162 1.00 44.34 85 HIS A C 1
ATOM 633 O O . HIS A 1 85 ? 7.585 33.462 22.736 1.00 44.34 85 HIS A O 1
ATOM 639 N N . ASP A 1 86 ? 9.509 34.623 23.032 1.00 45.97 86 ASP A N 1
ATOM 640 C CA . ASP A 1 86 ? 9.196 35.854 22.300 1.00 45.97 86 ASP A CA 1
ATOM 641 C C . ASP A 1 86 ? 8.845 35.616 20.813 1.00 45.97 86 ASP A C 1
ATOM 643 O O . ASP A 1 86 ? 9.356 34.670 20.197 1.00 45.97 86 ASP A O 1
ATOM 647 N N . PRO A 1 87 ? 8.035 36.505 20.201 1.00 52.88 87 PRO A N 1
ATOM 648 C CA . PRO A 1 87 ? 7.746 36.511 18.778 1.00 52.88 87 PRO A CA 1
ATOM 649 C C . PRO A 1 87 ? 8.857 37.236 18.004 1.00 52.88 87 PRO A C 1
ATOM 651 O O . PRO A 1 87 ? 9.307 38.319 18.371 1.00 52.88 87 PRO A O 1
ATOM 654 N N . GLN A 1 88 ? 9.270 36.674 16.872 1.00 43.12 88 GLN A N 1
ATOM 655 C CA . GLN A 1 88 ? 10.186 37.328 15.934 1.00 43.12 88 GLN A CA 1
ATOM 656 C C . GLN A 1 88 ? 9.705 37.101 14.486 1.00 43.12 88 GLN A C 1
ATOM 658 O O . GLN A 1 88 ? 8.886 36.214 14.244 1.00 43.12 88 GLN A O 1
ATOM 663 N N . PRO A 1 89 ? 10.181 37.883 13.505 1.00 47.19 89 PRO A N 1
ATOM 664 C CA . PRO A 1 89 ? 9.673 39.206 13.182 1.00 47.19 89 PRO A CA 1
ATOM 665 C C . PRO A 1 89 ? 9.063 39.253 11.772 1.00 47.19 89 PRO A C 1
ATOM 667 O O . PRO A 1 89 ? 9.387 38.474 10.878 1.00 47.19 89 PRO A O 1
ATOM 670 N N . THR A 1 90 ? 8.215 40.253 11.569 1.00 47.09 90 THR A N 1
ATOM 671 C CA . THR A 1 90 ? 7.822 40.812 10.274 1.00 47.09 90 THR A CA 1
ATOM 672 C C . THR A 1 90 ? 9.053 41.143 9.427 1.00 47.09 90 THR A C 1
ATOM 674 O O . THR A 1 90 ? 9.974 41.746 9.969 1.00 47.09 90 THR A O 1
ATOM 677 N N . GLN A 1 91 ? 9.034 40.840 8.121 1.00 51.91 91 GLN A N 1
ATOM 678 C CA . GLN A 1 91 ? 9.588 41.670 7.031 1.00 51.91 91 GLN A CA 1
ATOM 679 C C . GLN A 1 91 ? 9.096 41.172 5.645 1.00 51.91 91 GLN A C 1
ATOM 681 O O . GLN A 1 91 ? 8.609 40.043 5.545 1.00 51.91 91 GLN A O 1
ATOM 686 N N . PRO A 1 92 ? 9.105 42.043 4.613 1.00 54.31 92 PRO A N 1
ATOM 687 C CA . PRO A 1 92 ? 8.064 42.113 3.585 1.00 54.31 92 PRO A CA 1
ATOM 688 C C . PRO A 1 92 ? 8.457 41.574 2.193 1.00 54.31 92 PRO A C 1
ATOM 690 O O . PRO A 1 92 ? 9.616 41.306 1.896 1.00 54.31 92 PRO A O 1
ATOM 693 N N . ASN A 1 93 ? 7.427 41.468 1.342 1.00 46.38 93 ASN A N 1
ATOM 694 C CA . ASN A 1 93 ? 7.441 41.306 -0.121 1.00 46.38 93 ASN A CA 1
ATOM 695 C C . ASN A 1 93 ? 8.507 42.152 -0.853 1.00 46.38 93 ASN A C 1
ATOM 697 O O . ASN A 1 93 ? 8.679 43.312 -0.489 1.00 46.38 93 ASN A O 1
ATOM 701 N N . LEU A 1 94 ? 9.075 41.654 -1.968 1.00 44.50 94 LEU A N 1
ATOM 702 C CA . LEU A 1 94 ? 8.732 42.037 -3.364 1.00 44.50 94 LEU A CA 1
ATOM 703 C C . LEU A 1 94 ? 9.799 41.615 -4.406 1.00 44.50 94 LEU A C 1
ATOM 705 O O . LEU A 1 94 ? 10.974 41.492 -4.079 1.00 44.50 94 LEU A O 1
ATOM 709 N N . LEU A 1 95 ? 9.327 41.543 -5.663 1.00 43.06 95 LEU A N 1
ATOM 710 C CA . LEU A 1 95 ? 9.987 41.449 -6.984 1.00 43.06 95 LEU A CA 1
ATOM 711 C C . LEU A 1 95 ? 10.125 40.031 -7.573 1.00 43.06 95 LEU A C 1
ATOM 713 O O . LEU A 1 95 ? 10.936 39.231 -7.124 1.00 43.06 95 LEU A O 1
ATOM 717 N N . ASP A 1 96 ? 9.193 39.587 -8.424 1.00 41.69 96 ASP A N 1
ATOM 718 C CA . ASP A 1 96 ? 8.917 39.922 -9.848 1.00 41.69 96 ASP A CA 1
ATOM 719 C C . ASP A 1 96 ? 9.786 39.155 -10.856 1.00 41.69 96 ASP A C 1
ATOM 721 O O . ASP A 1 96 ? 11.010 39.257 -10.876 1.00 41.69 96 ASP A O 1
ATOM 725 N N . GLY A 1 97 ? 9.108 38.408 -11.732 1.00 43.16 97 GLY A N 1
ATOM 726 C CA . GLY A 1 97 ? 9.681 37.693 -12.871 1.00 43.16 97 GLY A CA 1
ATOM 727 C C . GLY A 1 97 ? 8.626 36.805 -13.554 1.00 43.16 97 GLY A C 1
ATOM 728 O O . GLY A 1 97 ? 8.165 35.847 -12.932 1.00 43.16 97 GLY A O 1
ATOM 729 N N . PRO A 1 98 ? 8.205 37.098 -14.802 1.00 49.84 98 PRO A N 1
ATOM 730 C CA . PRO A 1 98 ? 7.043 36.469 -15.422 1.00 49.84 98 PRO A CA 1
ATOM 731 C C . PRO A 1 98 ? 7.397 35.107 -16.030 1.00 49.84 98 PRO A C 1
ATOM 733 O O . PRO A 1 98 ? 8.208 35.013 -16.949 1.00 49.84 98 PRO A O 1
ATOM 736 N N . VAL A 1 99 ? 6.734 34.045 -15.571 1.00 45.47 99 VAL A N 1
ATOM 737 C CA . VAL A 1 99 ? 6.723 32.755 -16.272 1.00 45.47 99 VAL A CA 1
ATOM 738 C C . VAL A 1 99 ? 5.414 32.656 -17.045 1.00 45.47 99 VAL A C 1
ATOM 740 O O . VAL A 1 99 ? 4.338 32.546 -16.460 1.00 45.47 99 VAL A O 1
ATOM 743 N N . GLN A 1 100 ? 5.519 32.725 -18.372 1.00 44.72 100 GLN A N 1
ATOM 744 C CA . GLN A 1 100 ? 4.421 32.471 -19.300 1.00 44.72 100 GLN A CA 1
ATOM 745 C C . GLN A 1 100 ? 3.891 31.044 -19.093 1.00 44.72 100 GLN A C 1
ATOM 747 O O . GLN A 1 100 ? 4.604 30.066 -19.313 1.00 44.72 100 GLN A O 1
ATOM 752 N N . GLN A 1 101 ? 2.633 30.928 -18.668 1.00 54.97 101 GLN A N 1
ATOM 753 C CA . GLN A 1 101 ? 1.873 29.682 -18.723 1.00 54.97 101 GLN A CA 1
ATOM 754 C C . GLN A 1 101 ? 1.210 29.542 -20.105 1.00 54.97 101 GLN A C 1
ATOM 756 O O . GLN A 1 101 ? 0.647 30.519 -20.601 1.00 54.97 101 GLN A O 1
ATOM 761 N N . PRO A 1 102 ? 1.228 28.349 -20.727 1.00 58.72 102 PRO A N 1
ATOM 762 C CA . PRO A 1 102 ? 0.423 28.073 -21.913 1.00 58.72 102 PRO A CA 1
ATOM 763 C C . PRO A 1 102 ? -1.081 28.025 -21.563 1.00 58.72 102 PRO A C 1
ATOM 765 O O . PRO A 1 102 ? -1.433 27.638 -20.444 1.00 58.72 102 PRO A O 1
ATOM 768 N N . PRO A 1 103 ? -1.978 28.394 -22.499 1.00 56.34 103 PRO A N 1
ATOM 769 C CA . PRO A 1 103 ? -3.418 28.414 -22.255 1.00 56.34 103 PRO A CA 1
ATOM 770 C C . PRO A 1 103 ? -3.974 26.994 -22.060 1.00 56.34 103 PRO A C 1
ATOM 772 O O . PRO A 1 103 ? -3.792 26.113 -22.900 1.00 56.34 103 PRO A O 1
ATOM 775 N N . LEU A 1 104 ? -4.658 26.785 -20.932 1.00 54.06 104 LEU A N 1
ATOM 776 C CA . LEU A 1 104 ? -5.477 25.603 -20.650 1.00 54.06 104 LEU A CA 1
ATOM 777 C C . LEU A 1 104 ? -6.864 25.750 -21.307 1.00 54.06 104 LEU A C 1
ATOM 779 O O . LEU A 1 104 ? -7.378 26.866 -21.368 1.00 54.06 104 LEU A O 1
ATOM 783 N N . PRO A 1 105 ? -7.491 24.650 -21.762 1.00 59.47 105 PRO A N 1
ATOM 784 C CA . PRO A 1 105 ? -8.837 24.676 -22.325 1.00 59.47 105 PRO A CA 1
ATOM 785 C C . PRO A 1 105 ? -9.915 24.887 -21.249 1.00 59.47 105 PRO A C 1
ATOM 787 O O . PRO A 1 105 ? -9.835 24.333 -20.150 1.00 59.47 105 PRO A O 1
ATOM 790 N N . ASP A 1 106 ? -10.931 25.673 -21.617 1.00 47.97 106 ASP A N 1
ATOM 791 C CA . ASP A 1 106 ? -12.141 25.990 -20.856 1.00 47.97 106 ASP A CA 1
ATOM 792 C C . ASP A 1 106 ? -12.819 24.746 -20.262 1.00 47.97 106 ASP A C 1
ATOM 794 O O . ASP A 1 106 ? -13.444 23.947 -20.965 1.00 47.97 106 ASP A O 1
ATOM 798 N N . LEU A 1 107 ? -12.755 24.614 -18.936 1.00 48.38 107 LEU A N 1
ATOM 799 C CA . LEU A 1 107 ? -13.675 23.768 -18.186 1.00 48.38 107 LEU A CA 1
ATOM 800 C C . LEU A 1 107 ? -14.906 24.600 -17.832 1.00 48.38 107 LEU A C 1
ATOM 802 O O . LEU A 1 107 ? -14.878 25.434 -16.927 1.00 48.38 107 LEU A O 1
ATOM 806 N N . GLN A 1 108 ? -15.989 24.346 -18.565 1.00 52.97 108 GLN A N 1
ATOM 807 C CA . GLN A 1 108 ? -17.317 24.881 -18.294 1.00 52.97 108 GLN A CA 1
ATOM 808 C C . GLN A 1 108 ? -17.732 24.560 -16.851 1.00 52.97 108 GLN A C 1
ATOM 810 O O . GLN A 1 108 ? -17.851 23.403 -16.445 1.00 52.97 108 GLN A O 1
ATOM 815 N N . VAL A 1 109 ? -17.934 25.623 -16.073 1.00 46.88 109 VAL A N 1
ATOM 816 C CA . VAL A 1 109 ? -18.463 25.594 -14.710 1.00 46.88 109 VAL A CA 1
ATOM 817 C C . VAL A 1 109 ? -19.949 25.248 -14.775 1.00 46.88 109 VAL A C 1
ATOM 819 O O . VAL A 1 109 ? -20.796 26.093 -15.066 1.00 46.88 109 VAL A O 1
ATOM 822 N N . ASP A 1 110 ? -20.262 23.985 -14.498 1.00 48.75 110 ASP A N 1
ATOM 823 C CA . ASP A 1 110 ? -21.630 23.515 -14.293 1.00 48.75 110 ASP A CA 1
ATOM 824 C C . ASP A 1 110 ? -22.179 24.133 -12.994 1.00 48.75 110 ASP A C 1
ATOM 826 O O . ASP A 1 110 ? -21.798 23.787 -11.870 1.00 48.75 110 ASP A O 1
ATOM 830 N N . SER A 1 111 ? -23.025 25.144 -13.171 1.00 43.22 111 SER A N 1
ATOM 831 C CA . SER A 1 111 ? -23.614 25.950 -12.108 1.00 43.22 111 SER A CA 1
ATOM 832 C C . SER A 1 111 ? -24.851 25.243 -11.561 1.00 43.22 111 SER A C 1
ATOM 834 O O . SER A 1 111 ? -25.974 25.508 -11.984 1.00 43.22 111 SER A O 1
ATOM 836 N N . ARG A 1 112 ? -24.659 24.328 -10.606 1.00 51.56 112 ARG A N 1
ATOM 837 C CA . ARG A 1 112 ? -25.781 23.732 -9.866 1.00 51.56 112 ARG A CA 1
ATOM 838 C C . ARG A 1 112 ? -26.269 24.662 -8.745 1.00 51.56 112 ARG A C 1
ATOM 840 O O . ARG A 1 112 ? -25.449 25.155 -7.967 1.00 51.56 112 ARG A O 1
ATOM 847 N N . PRO A 1 113 ? -27.592 24.866 -8.607 1.00 53.81 113 PRO A N 1
ATOM 848 C CA . PRO A 1 113 ? -28.166 25.723 -7.579 1.00 53.81 113 PRO A CA 1
ATOM 849 C C . PRO A 1 113 ? -27.921 25.149 -6.178 1.00 53.81 113 PRO A C 1
ATOM 851 O O . PRO A 1 113 ? -28.223 23.993 -5.872 1.00 53.81 113 PRO A O 1
ATOM 854 N N . ARG A 1 114 ? -27.346 25.995 -5.322 1.00 49.81 114 ARG A N 1
ATOM 855 C CA . ARG A 1 114 ? -27.101 25.759 -3.899 1.00 49.81 114 ARG A CA 1
ATOM 856 C C . ARG A 1 114 ? -28.446 25.756 -3.163 1.00 49.81 114 ARG A C 1
ATOM 858 O O . ARG A 1 114 ? -29.078 26.798 -3.030 1.00 49.81 114 ARG A O 1
ATOM 865 N N . ASN A 1 115 ? -28.867 24.587 -2.685 1.00 55.41 115 ASN A N 1
ATOM 866 C CA . ASN A 1 115 ? -30.040 24.442 -1.821 1.00 55.41 115 ASN A CA 1
ATOM 867 C C . ASN A 1 115 ? -29.804 25.197 -0.493 1.00 55.41 115 ASN A C 1
ATOM 869 O O . ASN A 1 115 ? -28.768 24.962 0.141 1.00 55.41 115 ASN A O 1
ATOM 873 N N . PRO A 1 116 ? -30.714 26.081 -0.045 1.00 55.75 116 PRO A N 1
ATOM 874 C CA . PRO A 1 116 ? -30.620 26.697 1.271 1.00 55.75 116 PRO A CA 1
ATOM 875 C C . PRO A 1 116 ? -30.891 25.630 2.336 1.00 55.75 116 PRO A C 1
ATOM 877 O O . PRO A 1 116 ? -31.976 25.061 2.420 1.00 55.75 116 PRO A O 1
ATOM 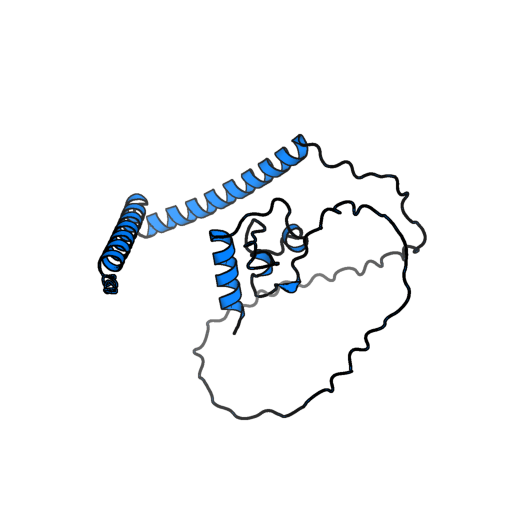880 N N . ARG A 1 117 ? -29.864 25.312 3.126 1.00 47.62 117 ARG A N 1
ATOM 881 C CA . ARG A 1 117 ? -29.971 24.386 4.251 1.00 47.62 117 ARG A CA 1
ATOM 882 C C . ARG A 1 117 ? -30.719 25.095 5.376 1.00 47.62 117 ARG A C 1
ATOM 884 O O . ARG A 1 117 ? -30.210 26.059 5.937 1.00 47.62 117 ARG A O 1
ATOM 891 N N . THR A 1 118 ? -31.919 24.605 5.663 1.00 51.62 118 THR A N 1
ATOM 892 C CA . THR A 1 118 ? -32.748 24.950 6.815 1.00 51.62 118 THR A CA 1
ATOM 893 C C . THR A 1 118 ? -31.915 24.910 8.094 1.00 51.62 118 THR A C 1
ATOM 895 O O . THR A 1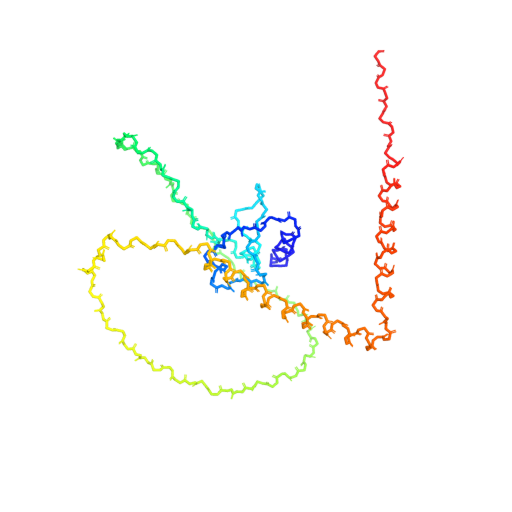 118 ? -31.393 23.862 8.474 1.00 51.62 118 THR A O 1
ATOM 898 N N . THR A 1 119 ? -31.778 26.064 8.738 1.00 50.12 119 THR A N 1
ATOM 899 C CA . THR A 1 119 ? -31.267 26.222 10.099 1.00 50.12 119 THR A CA 1
ATOM 900 C C . THR A 1 119 ? -32.313 25.636 11.043 1.00 50.12 119 THR A C 1
ATOM 902 O O . THR A 1 119 ? -33.268 26.306 11.425 1.00 50.12 119 THR A O 1
ATOM 905 N N . GLN A 1 120 ? -32.190 24.345 11.344 1.00 50.16 120 GLN A N 1
ATOM 906 C CA . GLN A 1 120 ? -32.952 23.713 12.411 1.00 50.16 120 GLN A CA 1
ATOM 907 C C . GLN A 1 120 ? -32.177 23.980 13.702 1.00 50.16 120 GLN A C 1
ATOM 909 O O . GLN A 1 120 ? -31.052 23.523 13.871 1.00 50.16 120 GLN A O 1
ATOM 914 N N . SER A 1 121 ? -32.740 24.846 14.535 1.00 50.06 121 SER A N 1
ATOM 915 C CA . SER A 1 121 ? -32.276 25.152 15.881 1.00 50.06 121 SER A CA 1
ATOM 916 C C . SER A 1 121 ? -32.342 23.889 16.736 1.00 50.06 121 SER A C 1
ATOM 918 O O . SER A 1 121 ? -33.441 23.417 17.034 1.00 50.06 121 SER A O 1
ATOM 920 N N . ASP A 1 122 ? -31.182 23.351 17.110 1.00 46.06 122 ASP A N 1
ATOM 921 C CA . ASP A 1 122 ? -31.083 22.296 18.115 1.00 46.06 122 ASP A CA 1
ATOM 922 C C . ASP A 1 122 ? -31.611 22.815 19.465 1.00 46.06 122 ASP A C 1
ATOM 924 O O . ASP A 1 122 ? -31.226 23.912 19.894 1.00 46.06 122 ASP A O 1
ATOM 928 N N . PRO A 1 123 ? -32.499 22.072 20.148 1.00 60.81 123 PRO A N 1
ATOM 929 C CA . PRO A 1 123 ? -32.878 22.388 21.512 1.00 60.81 123 PRO A CA 1
ATOM 930 C C . PRO A 1 123 ? -31.668 22.202 22.431 1.00 60.81 123 PRO A C 1
ATOM 932 O O . PRO A 1 123 ? -30.961 21.199 22.387 1.00 60.81 123 PRO A O 1
ATOM 935 N N . PHE A 1 124 ? -31.448 23.214 23.261 1.00 52.38 124 PHE A N 1
ATOM 936 C CA . PHE A 1 124 ? -30.447 23.273 24.315 1.00 52.38 124 PHE A CA 1
ATOM 937 C C . PHE A 1 124 ? -30.647 22.083 25.272 1.00 52.38 124 PHE A C 1
ATOM 939 O O . PHE A 1 124 ? -31.575 22.083 26.078 1.00 52.38 124 PHE A O 1
ATOM 946 N N . VAL A 1 125 ? -29.819 21.043 25.140 1.00 52.38 125 VAL A N 1
ATOM 947 C CA . VAL A 1 125 ? -29.797 19.901 26.064 1.00 52.38 125 VAL A CA 1
ATOM 948 C C . VAL A 1 125 ? -29.065 20.340 27.331 1.00 52.38 125 VAL A C 1
ATOM 950 O O . VAL A 1 125 ? -27.909 20.761 27.278 1.00 52.38 125 VAL A O 1
ATOM 953 N N . SER A 1 126 ? -29.777 20.289 28.457 1.00 63.03 126 SER A N 1
ATOM 954 C CA . SER A 1 126 ? -29.262 20.587 29.794 1.00 63.03 126 SER A CA 1
ATOM 955 C C . SER A 1 126 ? -28.053 19.704 30.156 1.00 63.03 126 SER A C 1
ATOM 957 O O . SER A 1 126 ? -28.054 18.527 29.801 1.00 63.03 126 SER A O 1
ATOM 959 N N . PRO A 1 127 ? -27.051 20.203 30.907 1.00 57.84 127 PRO A N 1
ATOM 960 C CA . PRO A 1 127 ? -25.824 19.453 31.210 1.00 57.84 127 PRO A CA 1
ATOM 961 C C . PRO A 1 127 ? -25.923 18.387 32.323 1.00 57.84 127 PRO A C 1
ATOM 963 O O . PRO A 1 127 ? -24.881 17.923 32.771 1.00 57.84 127 PRO A O 1
ATOM 966 N N . ASP A 1 128 ? -27.114 18.012 32.802 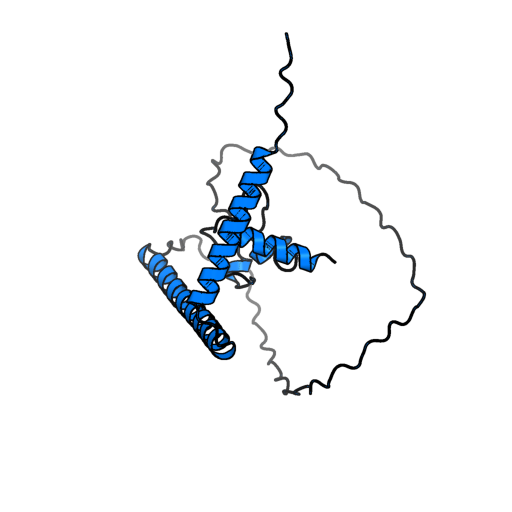1.00 50.47 128 ASP A N 1
ATOM 967 C CA . ASP A 1 128 ? -27.270 17.362 34.122 1.00 50.47 128 ASP A CA 1
ATOM 968 C C . ASP A 1 128 ? -27.982 15.995 34.099 1.00 50.47 128 ASP A C 1
ATOM 970 O O . ASP A 1 128 ? -28.701 15.628 35.021 1.00 50.47 128 ASP A O 1
ATOM 974 N N . GLU A 1 129 ? -27.772 15.209 33.045 1.00 51.59 129 GLU A N 1
ATOM 975 C CA . GLU A 1 129 ? -28.076 13.773 33.070 1.00 51.59 129 GLU A CA 1
ATOM 976 C C . GLU A 1 129 ? -26.815 13.004 32.677 1.00 51.59 129 GLU A C 1
ATOM 978 O O . GLU A 1 129 ? -26.531 12.758 31.504 1.00 51.59 129 GLU A O 1
ATOM 983 N N . GLN A 1 130 ? -26.015 12.653 33.689 1.00 56.66 130 GLN A N 1
ATOM 984 C CA . GLN A 1 130 ? -25.028 11.591 33.541 1.00 56.66 130 GLN A CA 1
ATOM 985 C C . GLN A 1 130 ? -25.792 10.291 33.250 1.00 56.66 130 GLN A C 1
ATOM 987 O O . GLN A 1 130 ? -26.622 9.893 34.073 1.00 56.66 130 GLN A O 1
ATOM 992 N N . PRO A 1 131 ? -25.550 9.622 32.109 1.00 57.94 131 PRO A N 1
ATOM 993 C CA . PRO A 1 131 ? -26.155 8.326 31.862 1.00 57.94 131 PRO A CA 1
ATOM 994 C C . PRO A 1 131 ? -25.705 7.338 32.953 1.00 57.94 131 PRO A C 1
ATOM 996 O O . PRO A 1 131 ? -24.554 7.406 33.400 1.00 57.94 131 PRO A O 1
ATOM 999 N N . PRO A 1 132 ? -26.595 6.441 33.409 1.00 58.53 132 PRO A N 1
ATOM 1000 C CA . PRO A 1 132 ? -26.264 5.444 34.417 1.00 58.53 132 PRO A CA 1
ATOM 1001 C C . PRO A 1 132 ? -25.063 4.602 33.966 1.00 58.53 132 PRO A C 1
ATOM 1003 O O . PRO A 1 132 ? -25.005 4.123 32.836 1.00 58.53 132 PRO A O 1
ATOM 1006 N N . LEU A 1 133 ? -24.106 4.434 34.880 1.00 60.09 133 LEU A N 1
ATOM 1007 C CA . LEU A 1 133 ? -22.792 3.800 34.697 1.00 60.09 133 LEU A CA 1
ATOM 1008 C C . LEU A 1 133 ? -22.823 2.283 34.405 1.00 60.09 133 LEU A C 1
ATOM 1010 O O . LEU A 1 133 ? -21.766 1.660 34.369 1.00 60.09 133 LEU A O 1
ATOM 1014 N N . ASP A 1 134 ? -23.994 1.692 34.160 1.00 50.97 134 ASP A N 1
ATOM 1015 C CA . ASP A 1 134 ? -24.174 0.234 34.147 1.00 50.97 134 ASP A CA 1
ATOM 1016 C C . ASP A 1 134 ? -24.479 -0.370 32.768 1.00 50.97 134 ASP A C 1
ATOM 1018 O O . ASP A 1 134 ? -24.688 -1.579 32.658 1.00 50.97 134 ASP A O 1
ATOM 1022 N N . GLU A 1 135 ? -24.465 0.413 31.687 1.00 55.19 135 GLU A N 1
ATOM 1023 C CA . GLU A 1 135 ? -24.628 -0.146 30.342 1.00 55.19 135 GLU A CA 1
ATOM 1024 C C . GLU A 1 135 ? -23.264 -0.537 29.767 1.00 55.19 135 GLU A C 1
ATOM 1026 O O . GLU A 1 135 ? -22.700 0.111 28.888 1.00 55.19 135 GLU A O 1
ATOM 1031 N N . ALA A 1 136 ? -22.707 -1.615 30.327 1.00 56.44 136 ALA A N 1
ATOM 1032 C CA . ALA A 1 136 ? -21.560 -2.311 29.771 1.00 56.44 136 ALA A CA 1
ATOM 1033 C C . ALA A 1 136 ? -21.890 -2.709 28.328 1.00 56.44 136 ALA A C 1
ATOM 1035 O O . ALA A 1 136 ? -22.586 -3.698 28.081 1.00 56.44 136 ALA A O 1
ATOM 1036 N N . THR A 1 137 ? -21.406 -1.908 27.378 1.00 59.78 137 THR A N 1
ATOM 1037 C CA . THR A 1 137 ? -21.480 -2.149 25.941 1.00 59.78 137 THR A CA 1
ATOM 1038 C C . THR A 1 137 ? -20.890 -3.527 25.683 1.00 59.78 137 THR A C 1
ATOM 1040 O O . THR A 1 137 ? -19.672 -3.700 25.631 1.00 59.78 137 THR A O 1
ATOM 1043 N N . SER A 1 138 ? -21.752 -4.541 25.612 1.00 72.62 138 SER A N 1
ATOM 1044 C CA . SER A 1 138 ? -21.321 -5.919 25.426 1.00 72.62 138 SER A CA 1
ATOM 1045 C C . SER A 1 138 ? -20.528 -5.974 24.133 1.00 72.62 138 SER A C 1
ATOM 1047 O O . SER A 1 138 ? -21.039 -5.619 23.067 1.00 72.62 138 SER A O 1
ATOM 1049 N N . ALA A 1 139 ? -19.257 -6.361 24.247 1.00 70.81 139 ALA A N 1
ATOM 1050 C CA . ALA A 1 139 ? -18.394 -6.527 23.095 1.00 70.81 139 ALA A CA 1
ATOM 1051 C C . ALA A 1 139 ? -19.127 -7.393 22.055 1.00 70.81 139 ALA A C 1
ATOM 1053 O O . ALA A 1 139 ? -19.753 -8.392 22.429 1.00 70.81 139 ALA A O 1
ATOM 1054 N N . PRO A 1 140 ? -19.096 -7.017 20.763 1.00 77.50 140 PRO A N 1
ATOM 1055 C CA . PRO A 1 140 ? -19.817 -7.749 19.734 1.00 77.50 140 PRO A CA 1
ATOM 1056 C C . PRO A 1 140 ? -19.380 -9.212 19.755 1.00 77.50 140 PRO A C 1
ATOM 1058 O O . PRO A 1 140 ? -18.181 -9.507 19.819 1.00 77.50 140 PRO A O 1
ATOM 1061 N N . SER A 1 141 ? -20.359 -10.117 19.679 1.00 89.56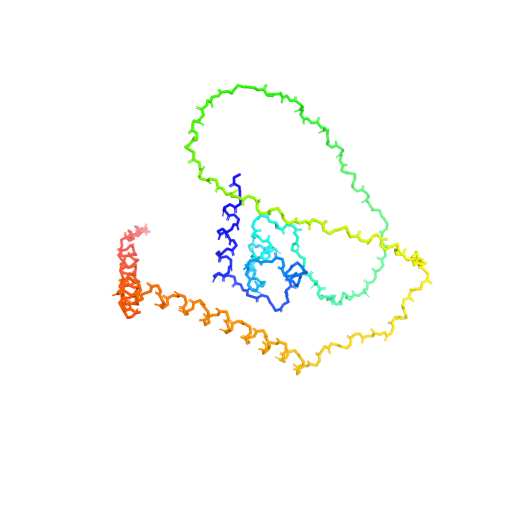 141 SER A N 1
ATOM 1062 C CA . SER A 1 141 ? -20.104 -11.554 19.575 1.00 89.56 141 SER A CA 1
ATOM 1063 C C . SER A 1 141 ? -19.089 -11.829 18.462 1.00 89.56 141 SER A C 1
ATOM 1065 O O . SER A 1 141 ? -19.066 -11.143 17.433 1.00 89.56 141 SER A O 1
ATOM 1067 N N . VAL A 1 142 ? -18.259 -12.859 18.646 1.00 87.25 142 VAL A N 1
ATOM 1068 C CA . VAL A 1 142 ? -17.289 -13.323 17.640 1.00 87.25 142 VAL A CA 1
ATOM 1069 C C . VAL A 1 142 ? -17.959 -13.493 16.272 1.00 87.25 142 VAL A C 1
ATOM 1071 O O . VAL A 1 142 ? -17.402 -13.094 15.252 1.00 87.25 142 VAL A O 1
ATOM 1074 N N . GLU A 1 143 ? -19.192 -13.994 16.254 1.00 88.31 143 GLU A N 1
ATOM 1075 C CA . GLU A 1 143 ? -19.970 -14.212 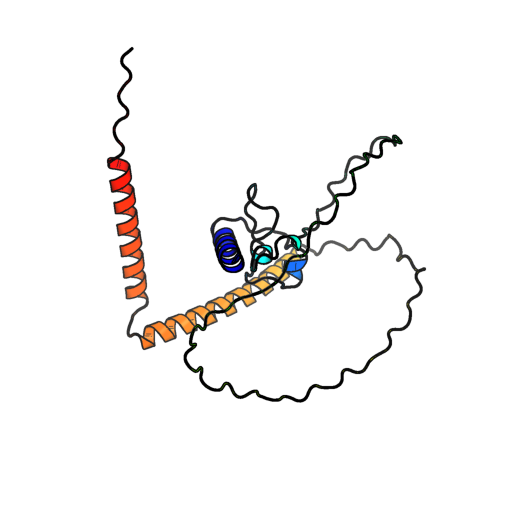15.035 1.00 88.31 143 GLU A CA 1
ATOM 1076 C C . GLU A 1 143 ? -20.346 -12.897 14.332 1.00 88.31 143 GLU A C 1
ATOM 1078 O O . GLU A 1 143 ? -20.259 -12.779 13.109 1.00 88.31 143 GLU A O 1
ATOM 1083 N N . GLU A 1 144 ? -20.661 -11.852 15.099 1.00 85.56 144 GLU A N 1
ATOM 1084 C CA . GLU A 1 144 ? -20.932 -10.525 14.550 1.00 85.56 144 GLU A CA 1
ATOM 1085 C C . GLU A 1 144 ? -19.657 -9.878 13.984 1.00 85.56 144 GLU A C 1
ATOM 1087 O O . GLU A 1 144 ? -19.691 -9.243 12.922 1.00 85.56 144 GLU A O 1
ATOM 1092 N N . ARG A 1 145 ? -18.505 -10.075 14.644 1.00 81.56 145 ARG A N 1
ATOM 1093 C CA . ARG A 1 145 ? -17.201 -9.616 14.132 1.00 81.56 145 ARG A CA 1
ATOM 1094 C C . ARG A 1 145 ? -16.865 -10.304 12.805 1.00 81.56 145 ARG A C 1
ATOM 1096 O O . ARG A 1 145 ? -16.483 -9.615 11.857 1.00 81.56 145 ARG A O 1
ATOM 1103 N N . LEU A 1 146 ? -17.090 -11.615 12.696 1.00 86.56 146 LEU A N 1
ATOM 1104 C CA . LEU A 1 146 ? -16.885 -12.370 11.454 1.00 86.56 146 LEU A CA 1
ATOM 1105 C C . LEU A 1 146 ? -17.798 -11.881 10.321 1.00 86.56 146 LEU A C 1
ATOM 1107 O O . LEU A 1 146 ? -17.312 -11.591 9.229 1.00 86.56 146 LEU A O 1
ATOM 1111 N N . MET A 1 147 ? -19.088 -11.645 10.583 1.00 83.06 147 MET A N 1
ATOM 1112 C CA . MET A 1 147 ? -19.989 -11.095 9.559 1.00 83.06 147 MET A CA 1
ATOM 1113 C C . MET A 1 147 ? -19.561 -9.705 9.066 1.00 83.06 147 MET A C 1
ATOM 1115 O O . MET A 1 147 ? -19.738 -9.366 7.889 1.00 83.06 147 MET A O 1
ATOM 1119 N N . ARG A 1 148 ? -18.997 -8.864 9.944 1.00 80.31 148 ARG A N 1
ATOM 1120 C CA . ARG A 1 148 ? -18.446 -7.560 9.539 1.00 80.31 148 ARG A CA 1
ATOM 1121 C C . ARG A 1 148 ? -17.232 -7.733 8.624 1.00 80.31 148 ARG A C 1
ATOM 1123 O O . ARG A 1 148 ? -17.126 -6.990 7.644 1.00 80.31 148 ARG A O 1
ATOM 1130 N N . ILE A 1 149 ? -16.365 -8.707 8.900 1.00 77.12 149 ILE A N 1
ATOM 1131 C CA . ILE A 1 149 ? -15.218 -9.055 8.048 1.00 77.12 149 ILE A CA 1
ATOM 1132 C C . ILE A 1 149 ? -15.703 -9.545 6.679 1.00 77.12 149 ILE A C 1
ATOM 1134 O O . ILE A 1 149 ? -15.271 -9.008 5.660 1.00 77.12 149 ILE A O 1
ATOM 1138 N N . ASP A 1 150 ? -16.686 -10.443 6.625 1.00 86.62 150 ASP A N 1
ATOM 1139 C CA . ASP A 1 150 ? -17.227 -10.949 5.358 1.00 86.62 150 ASP A CA 1
ATOM 1140 C C . ASP A 1 150 ? -17.833 -9.838 4.499 1.00 86.62 150 ASP A C 1
ATOM 1142 O O . ASP A 1 150 ? -17.542 -9.718 3.305 1.00 86.62 150 ASP A O 1
ATOM 1146 N N . ARG A 1 151 ? -18.617 -8.937 5.104 1.00 82.44 151 ARG A N 1
ATOM 1147 C CA . ARG A 1 151 ? -19.163 -7.771 4.388 1.00 82.44 151 ARG A CA 1
ATOM 1148 C C . ARG A 1 151 ? -18.060 -6.875 3.824 1.00 82.44 151 ARG A C 1
ATOM 1150 O O . ARG A 1 151 ? -18.232 -6.312 2.737 1.00 82.44 151 ARG A O 1
ATOM 1157 N N . ARG A 1 152 ? -16.945 -6.716 4.542 1.00 71.44 152 ARG A N 1
ATOM 1158 C CA . ARG A 1 152 ? -15.777 -5.958 4.065 1.00 71.44 152 ARG A CA 1
ATOM 1159 C C . ARG A 1 152 ? -15.089 -6.690 2.912 1.00 71.44 152 ARG A C 1
ATOM 1161 O O . ARG A 1 152 ? -14.880 -6.072 1.867 1.00 71.44 152 ARG A O 1
ATOM 1168 N N . ASN A 1 153 ? -14.872 -7.997 3.032 1.00 76.69 153 ASN A N 1
ATOM 1169 C CA . ASN A 1 153 ? -14.273 -8.835 1.991 1.00 76.69 153 ASN A CA 1
ATOM 1170 C C . ASN A 1 153 ? -15.090 -8.812 0.692 1.00 76.69 153 ASN A C 1
ATOM 1172 O O . ASN A 1 153 ? -14.527 -8.653 -0.391 1.00 76.69 153 ASN A O 1
ATOM 1176 N N . VAL A 1 154 ? -16.425 -8.837 0.778 1.00 86.50 154 VAL A N 1
ATOM 1177 C CA . VAL A 1 154 ? -17.307 -8.698 -0.395 1.00 86.50 154 VAL A CA 1
ATOM 1178 C C . VAL A 1 154 ? -17.117 -7.344 -1.086 1.00 86.50 154 VAL A C 1
ATOM 1180 O O . VAL A 1 154 ? -17.065 -7.266 -2.317 1.00 86.50 154 VAL A O 1
ATOM 1183 N N . ARG A 1 155 ? -17.000 -6.249 -0.323 1.00 80.12 155 ARG A N 1
ATOM 1184 C CA . ARG A 1 155 ? -16.750 -4.915 -0.898 1.00 80.12 155 ARG A CA 1
ATOM 1185 C C . ARG A 1 155 ? -15.373 -4.835 -1.550 1.00 80.12 155 ARG A C 1
ATOM 1187 O O . ARG A 1 155 ? -15.265 -4.244 -2.625 1.00 80.12 155 ARG A O 1
ATOM 1194 N N . TYR A 1 156 ? -14.356 -5.416 -0.920 1.00 75.00 156 TYR A N 1
ATOM 1195 C CA . TYR A 1 156 ? -13.001 -5.483 -1.458 1.00 75.00 156 TYR A CA 1
ATOM 1196 C C . TYR A 1 156 ? -12.967 -6.268 -2.770 1.00 75.00 156 TYR A C 1
ATOM 1198 O O . TYR A 1 156 ? -12.552 -5.724 -3.792 1.00 75.00 156 TYR A O 1
ATOM 1206 N N . SER A 1 157 ? -13.529 -7.477 -2.779 1.00 82.44 157 SER A N 1
ATOM 1207 C CA . SER A 1 157 ? -13.600 -8.336 -3.961 1.00 82.44 157 SER A CA 1
ATOM 1208 C C . SER A 1 157 ? -14.282 -7.620 -5.136 1.00 82.44 157 SER A C 1
ATOM 1210 O O . SER A 1 157 ? -13.722 -7.525 -6.225 1.00 82.44 157 SER A O 1
ATOM 1212 N N . ARG A 1 158 ? -15.408 -6.927 -4.894 1.00 87.88 158 ARG A N 1
ATOM 1213 C CA . ARG A 1 158 ? -16.075 -6.103 -5.923 1.00 87.88 158 ARG A CA 1
ATOM 1214 C C . ARG A 1 158 ? -15.217 -4.956 -6.460 1.00 87.88 158 ARG A C 1
ATOM 1216 O O . ARG A 1 158 ? -15.421 -4.538 -7.599 1.00 87.88 158 ARG A O 1
ATOM 1223 N N . ARG A 1 159 ? -14.331 -4.369 -5.651 1.00 83.19 159 ARG A N 1
ATOM 1224 C CA . ARG A 1 159 ? -13.415 -3.310 -6.108 1.00 83.19 159 ARG A CA 1
ATOM 1225 C C . ARG A 1 159 ? -12.294 -3.901 -6.954 1.00 83.19 159 ARG A C 1
ATOM 1227 O O . ARG A 1 159 ? -12.042 -3.357 -8.026 1.00 83.19 159 ARG A O 1
ATOM 1234 N N . VAL A 1 160 ? -11.700 -5.009 -6.512 1.00 84.81 160 VAL A N 1
ATOM 1235 C CA . VAL A 1 160 ? -10.662 -5.736 -7.256 1.00 84.81 160 VAL A CA 1
ATOM 1236 C C . VAL A 1 160 ? -11.183 -6.135 -8.634 1.00 84.81 160 VAL A C 1
ATOM 1238 O O . VAL A 1 160 ? -10.611 -5.697 -9.627 1.00 84.81 160 VAL A O 1
ATOM 1241 N N . SER A 1 161 ? -12.360 -6.765 -8.723 1.00 89.69 161 SER A N 1
ATOM 1242 C CA . SER A 1 161 ? -12.939 -7.153 -10.018 1.00 89.69 161 SER A CA 1
ATOM 1243 C C . SER A 1 161 ? -13.180 -5.965 -10.958 1.00 89.69 161 SER A C 1
ATOM 1245 O O . SER A 1 161 ? -13.047 -6.087 -12.173 1.00 89.69 161 SER A O 1
ATOM 1247 N N . ARG A 1 162 ? -13.521 -4.775 -10.435 1.00 90.25 162 ARG A N 1
ATOM 1248 C CA . ARG A 1 162 ? -13.662 -3.568 -11.277 1.00 90.25 162 ARG A CA 1
ATOM 1249 C C . ARG A 1 162 ? -12.321 -3.077 -11.806 1.00 90.25 162 ARG A C 1
ATOM 1251 O O . ARG A 1 162 ? -12.276 -2.565 -12.924 1.00 90.25 162 ARG A O 1
ATOM 1258 N N . VAL A 1 163 ? -11.271 -3.160 -10.994 1.00 87.31 163 VAL A N 1
ATOM 1259 C CA . VAL A 1 163 ? -9.914 -2.776 -11.394 1.00 87.31 163 VAL A CA 1
ATOM 1260 C C . VAL A 1 163 ? -9.387 -3.764 -12.428 1.00 87.31 163 VAL A C 1
ATOM 1262 O O . VAL A 1 163 ? -8.962 -3.324 -13.491 1.00 87.31 163 VAL A O 1
ATOM 1265 N N . GLU A 1 164 ? -9.528 -5.066 -12.187 1.00 86.94 164 GLU A N 1
ATOM 1266 C CA . GLU A 1 164 ? -9.165 -6.125 -13.136 1.00 86.94 164 GLU A CA 1
ATOM 1267 C C . GLU A 1 164 ? -9.911 -5.969 -14.464 1.00 86.94 164 GLU A C 1
ATOM 1269 O O . GLU A 1 164 ? -9.287 -5.932 -15.519 1.00 86.94 164 GLU A O 1
ATOM 1274 N N . ALA A 1 165 ? -11.226 -5.730 -14.438 1.00 90.69 165 ALA A N 1
ATOM 1275 C CA . ALA A 1 165 ? -11.997 -5.491 -15.658 1.00 90.69 165 ALA A CA 1
ATOM 1276 C C . ALA A 1 165 ? -11.560 -4.219 -16.412 1.00 90.69 165 ALA A C 1
ATOM 1278 O O . ALA A 1 165 ? -11.698 -4.124 -17.631 1.00 90.69 165 ALA A O 1
ATOM 1279 N N . ARG A 1 166 ? -11.077 -3.181 -15.715 1.00 91.94 166 ARG A N 1
ATOM 1280 C CA . ARG A 1 166 ? -10.485 -1.997 -16.368 1.00 91.94 166 ARG A CA 1
ATOM 1281 C C . ARG A 1 166 ? -9.113 -2.312 -16.957 1.00 91.94 166 ARG A C 1
ATOM 1283 O O . ARG A 1 166 ? -8.831 -1.833 -18.049 1.00 91.94 166 ARG A O 1
ATOM 1290 N N . HIS A 1 167 ? -8.298 -3.093 -16.253 1.00 88.12 167 HIS A N 1
ATOM 1291 C CA . HIS A 1 167 ? -6.983 -3.517 -16.718 1.00 88.12 167 HIS A CA 1
ATOM 1292 C C . HIS A 1 167 ? -7.094 -4.390 -17.969 1.00 88.12 167 HIS A C 1
ATOM 1294 O O . HIS A 1 167 ? -6.508 -4.051 -18.989 1.00 88.12 167 HIS A O 1
ATOM 1300 N N . SER A 1 168 ? -7.942 -5.418 -17.935 1.00 86.38 168 SER A N 1
ATOM 1301 C CA . SER A 1 168 ? -8.200 -6.308 -19.070 1.00 86.38 168 SER A CA 1
ATOM 1302 C C . SER A 1 168 ? -8.661 -5.529 -20.308 1.00 86.38 168 SER A C 1
ATOM 1304 O O . SER A 1 168 ? -8.023 -5.624 -21.349 1.00 86.38 168 SER A O 1
ATOM 1306 N N . ARG A 1 169 ? -9.631 -4.609 -20.175 1.00 93.69 169 ARG A N 1
ATOM 1307 C CA . ARG A 1 169 ? -10.030 -3.724 -21.291 1.00 93.69 169 ARG A CA 1
ATOM 1308 C C . ARG A 1 169 ? -8.897 -2.856 -21.835 1.00 93.69 169 ARG A C 1
ATOM 1310 O O . ARG A 1 169 ? -8.952 -2.438 -22.989 1.00 93.69 169 ARG A O 1
ATOM 1317 N N . ARG A 1 170 ? -7.931 -2.479 -20.996 1.00 90.69 170 ARG A N 1
ATOM 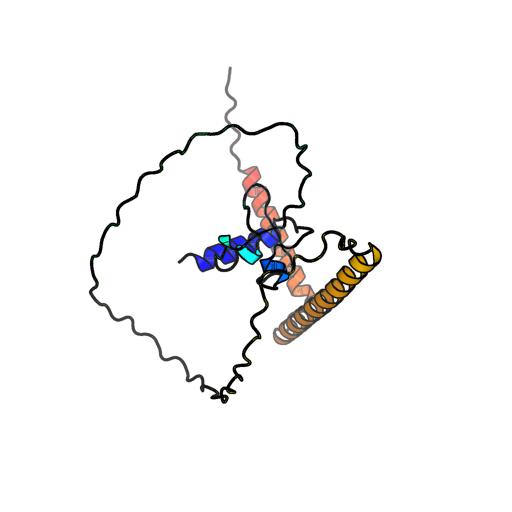1318 C CA . ARG A 1 170 ? -6.778 -1.678 -21.417 1.00 90.69 170 ARG A CA 1
ATOM 1319 C C . ARG A 1 170 ? -5.767 -2.533 -22.175 1.00 90.69 170 ARG A C 1
ATOM 1321 O O . ARG A 1 170 ? -5.209 -2.047 -23.148 1.00 90.69 170 ARG A O 1
ATOM 1328 N N . LEU A 1 171 ? -5.562 -3.777 -21.751 1.00 88.38 171 LEU A N 1
ATOM 1329 C CA . LEU A 1 171 ? -4.731 -4.742 -22.464 1.00 88.38 171 LEU A CA 1
ATOM 1330 C C . LEU A 1 171 ? -5.304 -5.059 -23.848 1.00 88.38 171 LEU A C 1
ATOM 1332 O O . LEU A 1 171 ? -4.573 -4.963 -24.832 1.00 88.38 171 LEU A O 1
ATOM 1336 N N . ASP A 1 172 ? -6.620 -5.271 -23.936 1.00 90.31 172 ASP A N 1
ATOM 1337 C CA . ASP A 1 172 ? -7.314 -5.483 -25.213 1.00 90.31 172 ASP A CA 1
ATOM 1338 C C . ASP A 1 172 ? -7.119 -4.295 -26.170 1.00 90.31 172 ASP A C 1
ATOM 1340 O O . ASP A 1 172 ? -6.808 -4.479 -27.344 1.00 90.31 172 ASP A O 1
ATOM 1344 N N . GLN A 1 173 ? -7.228 -3.058 -25.665 1.00 91.62 173 GLN A N 1
ATOM 1345 C CA . GLN A 1 173 ? -6.978 -1.840 -26.453 1.00 91.62 173 GLN A CA 1
ATOM 1346 C C . GLN A 1 173 ? -5.535 -1.729 -26.960 1.00 91.62 173 GLN A C 1
ATOM 1348 O O . GLN A 1 173 ? -5.300 -1.118 -27.999 1.00 91.62 173 GLN A O 1
ATOM 1353 N N . LEU A 1 174 ? -4.571 -2.287 -26.226 1.00 92.38 174 LEU A N 1
ATOM 1354 C CA . LEU A 1 174 ? -3.158 -2.293 -26.602 1.00 92.38 174 LEU A CA 1
ATOM 1355 C C . LEU A 1 174 ? -2.780 -3.509 -27.460 1.00 92.38 174 LEU A C 1
ATOM 1357 O O . LEU A 1 174 ? -1.632 -3.601 -27.890 1.00 92.38 174 LEU A O 1
ATOM 1361 N N . GLY A 1 175 ? -3.708 -4.446 -27.690 1.00 93.31 175 GLY A N 1
ATOM 1362 C CA . GLY A 1 175 ? -3.411 -5.726 -28.334 1.00 93.31 175 GLY A CA 1
ATOM 1363 C C . GLY A 1 175 ? -2.404 -6.572 -27.550 1.00 93.31 175 GLY A C 1
ATOM 1364 O O . GLY A 1 175 ? -1.721 -7.411 -28.132 1.00 93.31 175 GLY A O 1
ATOM 1365 N N . GLN A 1 176 ? -2.267 -6.329 -26.244 1.00 91.31 176 GLN A N 1
ATOM 1366 C CA . GLN A 1 176 ? -1.369 -7.077 -25.370 1.00 91.31 176 GLN A CA 1
ATOM 1367 C C . GLN A 1 176 ? -2.163 -8.160 -24.645 1.00 91.31 176 GLN A C 1
ATOM 1369 O O . GLN A 1 176 ? -3.231 -7.888 -24.106 1.00 91.31 176 GLN A O 1
ATOM 1374 N N . SER A 1 177 ? -1.642 -9.385 -24.595 1.00 92.44 177 SER A N 1
ATOM 1375 C CA . SER A 1 177 ? -2.193 -10.412 -23.710 1.00 92.44 177 SER A CA 1
ATOM 1376 C C . SER A 1 177 ? -1.662 -10.226 -22.288 1.00 92.44 177 SER A C 1
ATOM 1378 O O . SER A 1 177 ? -0.536 -9.761 -22.088 1.00 92.44 177 SER A O 1
ATOM 1380 N N . GLN A 1 178 ? -2.458 -10.625 -21.295 1.00 85.94 178 GLN A N 1
ATOM 1381 C CA . GLN A 1 178 ? -2.026 -10.674 -19.894 1.00 85.94 178 GLN A CA 1
ATOM 1382 C C . GLN A 1 178 ? -0.735 -11.506 -19.748 1.00 85.94 178 GLN A C 1
ATOM 1384 O O . GLN A 1 178 ? 0.215 -11.049 -19.118 1.00 85.94 178 GLN A O 1
ATOM 1389 N N . ASP A 1 179 ? -0.642 -12.634 -20.461 1.00 87.94 179 ASP A N 1
ATOM 1390 C CA . ASP A 1 179 ? 0.547 -13.497 -20.485 1.00 87.94 179 ASP A CA 1
ATOM 1391 C C . ASP A 1 179 ? 1.812 -12.764 -20.957 1.00 87.94 179 ASP A C 1
ATOM 1393 O O . ASP A 1 179 ? 2.900 -12.984 -20.427 1.00 87.94 179 ASP A O 1
ATOM 1397 N N . SER A 1 180 ? 1.689 -11.860 -21.937 1.00 90.19 180 SER A N 1
ATOM 1398 C CA . SER A 1 180 ? 2.820 -11.064 -22.424 1.00 90.19 180 SER A CA 1
ATOM 1399 C C . SER A 1 180 ? 3.313 -10.070 -21.372 1.00 90.19 180 SER A C 1
ATOM 1401 O O . SER A 1 180 ? 4.519 -9.815 -21.276 1.00 90.19 180 SER A O 1
ATOM 1403 N N . VAL A 1 181 ? 2.399 -9.488 -20.593 1.00 87.06 181 VAL A N 1
ATOM 1404 C CA . VAL A 1 181 ? 2.744 -8.561 -19.508 1.00 87.06 181 VAL A CA 1
ATOM 1405 C C . VAL A 1 181 ? 3.432 -9.316 -18.377 1.00 87.06 181 VAL A C 1
ATOM 1407 O O . VAL A 1 181 ? 4.493 -8.889 -17.916 1.00 87.06 181 VAL A O 1
ATOM 1410 N N . ASP A 1 182 ? 2.892 -10.470 -17.993 1.00 88.75 182 ASP A N 1
ATOM 1411 C CA . ASP A 1 182 ? 3.445 -11.300 -16.922 1.00 88.75 182 ASP A CA 1
ATOM 1412 C C . ASP A 1 182 ? 4.814 -11.883 -17.306 1.00 88.75 182 ASP A C 1
ATOM 1414 O O . ASP A 1 182 ? 5.746 -11.865 -16.500 1.00 88.75 182 ASP A O 1
ATOM 1418 N N . ALA A 1 183 ? 4.998 -12.298 -18.564 1.00 89.94 183 ALA A N 1
ATOM 1419 C CA . ALA A 1 183 ? 6.303 -12.702 -19.086 1.00 89.94 183 ALA A CA 1
ATOM 1420 C C . ALA A 1 183 ? 7.337 -11.567 -18.990 1.00 89.94 183 ALA A C 1
ATOM 1422 O O . ALA A 1 183 ? 8.469 -11.788 -18.556 1.00 89.94 183 ALA A O 1
ATOM 1423 N N . THR A 1 184 ? 6.939 -10.336 -19.328 1.00 88.69 184 THR A N 1
ATOM 1424 C CA . THR A 1 184 ? 7.813 -9.156 -19.232 1.00 88.69 184 THR A CA 1
ATOM 1425 C C . THR A 1 184 ? 8.176 -8.850 -17.777 1.00 88.69 184 THR A C 1
ATOM 1427 O O . THR A 1 184 ? 9.336 -8.571 -17.470 1.00 88.69 184 THR A O 1
ATOM 1430 N N . LEU A 1 185 ? 7.210 -8.939 -16.858 1.00 91.00 185 LEU A N 1
ATOM 1431 C CA . LEU A 1 185 ? 7.442 -8.737 -15.428 1.00 91.00 185 LEU A CA 1
ATOM 1432 C C . LEU A 1 185 ? 8.421 -9.775 -14.861 1.00 91.00 185 LEU A C 1
ATOM 1434 O O . LEU A 1 185 ? 9.372 -9.408 -14.170 1.00 91.00 185 LEU A O 1
ATOM 1438 N N . ASN A 1 186 ? 8.229 -11.051 -15.197 1.00 90.88 186 ASN A N 1
ATOM 1439 C CA . ASN A 1 186 ? 9.107 -12.143 -14.775 1.00 90.88 186 ASN A CA 1
ATOM 1440 C C . ASN A 1 186 ? 10.527 -11.993 -15.340 1.00 90.88 186 ASN A C 1
ATOM 1442 O O . ASN A 1 186 ? 11.508 -12.238 -14.628 1.00 90.88 186 ASN A O 1
ATOM 1446 N N . GLN A 1 187 ? 10.656 -11.534 -16.589 1.00 92.38 187 GLN A N 1
ATOM 1447 C CA . GLN A 1 187 ? 11.956 -11.220 -17.180 1.00 92.38 187 GLN A CA 1
ATOM 1448 C C . GLN A 1 187 ? 12.659 -10.100 -16.402 1.00 92.38 187 GLN A C 1
ATOM 1450 O O . GLN A 1 187 ? 13.810 -10.265 -16.002 1.00 92.38 187 GLN A O 1
ATOM 1455 N N . MET A 1 188 ? 11.961 -9.002 -16.091 1.00 88.94 188 MET A N 1
ATOM 1456 C CA . MET A 1 188 ? 12.539 -7.905 -15.304 1.00 88.94 188 MET A CA 1
ATOM 1457 C C . MET A 1 188 ? 12.958 -8.349 -13.895 1.00 88.94 188 MET A C 1
ATOM 1459 O O . MET A 1 188 ? 14.017 -7.944 -13.412 1.00 88.94 188 MET A O 1
ATOM 1463 N N . GLN A 1 189 ? 12.163 -9.190 -13.226 1.00 90.88 189 GLN A N 1
ATOM 1464 C CA . GLN A 1 189 ? 12.530 -9.743 -11.916 1.00 90.88 189 GLN A CA 1
ATOM 1465 C C . GLN A 1 189 ? 13.789 -10.614 -11.997 1.00 90.88 189 GLN A C 1
ATOM 1467 O O . GLN A 1 189 ? 14.670 -10.525 -11.134 1.00 90.88 189 GLN A O 1
ATOM 1472 N N . SER A 1 190 ? 13.904 -11.422 -13.050 1.00 91.94 190 SER A N 1
ATOM 1473 C CA . SER A 1 190 ? 15.086 -12.247 -13.306 1.00 91.94 190 SER A CA 1
ATOM 1474 C C . SER A 1 190 ? 16.328 -11.384 -13.539 1.00 91.94 190 SER A C 1
ATOM 1476 O O . SER A 1 190 ? 17.369 -11.618 -12.918 1.00 91.94 190 SER A O 1
ATOM 1478 N N . ASP A 1 191 ? 16.210 -10.326 -14.342 1.00 91.12 191 ASP A N 1
ATOM 1479 C CA . ASP A 1 191 ? 17.310 -9.400 -14.621 1.00 91.12 191 ASP A CA 1
ATOM 1480 C C . ASP A 1 191 ? 17.765 -8.654 -13.359 1.00 91.12 191 ASP A C 1
ATOM 1482 O O . ASP A 1 191 ? 18.965 -8.578 -13.076 1.00 91.12 191 ASP A O 1
ATOM 1486 N N . LEU A 1 192 ? 16.822 -8.167 -12.543 1.00 92.19 192 LEU A N 1
ATOM 1487 C CA . LEU A 1 192 ? 17.130 -7.554 -11.247 1.00 92.19 192 LEU A CA 1
ATOM 1488 C C . LEU A 1 192 ? 17.863 -8.534 -10.324 1.00 92.19 192 LEU A C 1
ATOM 1490 O O . LEU A 1 192 ? 18.861 -8.171 -9.697 1.00 92.19 192 LEU A O 1
ATOM 1494 N N . THR A 1 193 ? 17.423 -9.790 -10.283 1.00 93.62 193 THR A N 1
ATOM 1495 C CA . THR A 1 193 ? 18.057 -10.839 -9.475 1.00 93.62 193 THR A CA 1
ATOM 1496 C C . THR A 1 193 ? 19.500 -11.083 -9.920 1.00 93.62 193 THR A C 1
ATOM 1498 O O . THR A 1 193 ? 20.406 -11.147 -9.084 1.00 93.62 193 THR A O 1
ATOM 1501 N N . LEU A 1 194 ? 19.753 -11.139 -11.230 1.00 94.19 194 LEU A N 1
ATOM 1502 C CA . LEU A 1 194 ? 21.104 -11.279 -11.777 1.00 94.19 194 LEU A CA 1
ATOM 1503 C C . LEU A 1 194 ? 21.989 -10.068 -11.457 1.00 94.19 194 LEU A C 1
ATOM 1505 O O . LEU A 1 194 ? 23.170 -10.235 -11.132 1.00 94.19 194 LEU A O 1
ATOM 1509 N N . LEU A 1 195 ? 21.440 -8.853 -11.504 1.00 92.50 195 LEU A N 1
ATOM 1510 C CA . LEU A 1 195 ? 22.170 -7.643 -11.119 1.00 92.50 195 LEU A CA 1
ATOM 1511 C C . LEU A 1 195 ? 22.584 -7.680 -9.642 1.00 92.50 195 LEU A C 1
ATOM 1513 O O . LEU A 1 195 ? 23.741 -7.385 -9.329 1.00 92.50 195 LEU A O 1
ATOM 1517 N N . PHE A 1 196 ? 21.698 -8.109 -8.740 1.00 90.94 196 PHE A N 1
ATOM 1518 C CA . PHE A 1 196 ? 22.028 -8.269 -7.319 1.00 90.94 196 PHE A CA 1
ATOM 1519 C C . PHE A 1 196 ? 23.092 -9.343 -7.065 1.00 90.94 196 PHE A C 1
ATOM 1521 O O . PHE A 1 196 ? 23.964 -9.168 -6.211 1.00 90.94 196 PHE A O 1
ATOM 1528 N N . GLN A 1 197 ? 23.073 -10.446 -7.814 1.00 90.19 197 GLN A N 1
ATOM 1529 C CA . GLN A 1 197 ? 24.114 -11.470 -7.699 1.00 90.19 197 GLN A CA 1
ATOM 1530 C C . GLN A 1 197 ? 25.477 -10.930 -8.153 1.00 90.19 197 GLN A C 1
ATOM 1532 O O . GLN A 1 197 ? 26.474 -11.087 -7.446 1.00 90.19 197 GLN A O 1
ATOM 1537 N N . ARG A 1 198 ? 25.521 -10.210 -9.282 1.00 89.56 198 ARG A N 1
ATOM 1538 C CA . ARG A 1 198 ? 26.759 -9.608 -9.803 1.00 89.56 198 ARG A CA 1
ATOM 1539 C C . ARG A 1 198 ? 27.366 -8.575 -8.856 1.00 89.56 198 ARG A C 1
ATOM 1541 O O . ARG A 1 198 ? 28.589 -8.516 -8.736 1.00 89.56 198 ARG A O 1
ATOM 1548 N N . THR A 1 199 ? 26.547 -7.764 -8.187 1.00 84.06 199 THR A N 1
ATOM 1549 C CA . THR A 1 199 ? 27.047 -6.767 -7.224 1.00 84.06 199 THR A CA 1
ATOM 1550 C C . THR A 1 199 ? 27.602 -7.422 -5.961 1.00 84.06 199 THR A C 1
ATOM 1552 O O . THR A 1 199 ? 28.643 -6.987 -5.469 1.00 84.06 199 THR A O 1
ATOM 1555 N N . ARG A 1 200 ? 26.999 -8.520 -5.484 1.00 81.38 200 ARG A N 1
ATOM 1556 C CA . ARG A 1 200 ? 27.529 -9.300 -4.351 1.00 81.38 200 ARG A CA 1
ATOM 1557 C C . ARG A 1 200 ? 28.877 -9.955 -4.655 1.00 81.38 200 ARG A C 1
ATOM 1559 O O . ARG A 1 200 ? 29.777 -9.889 -3.823 1.00 81.38 200 ARG A O 1
ATOM 1566 N N . SER A 1 201 ? 29.061 -10.523 -5.847 1.00 75.69 201 SER A N 1
ATOM 1567 C CA . SER A 1 201 ? 30.332 -11.159 -6.238 1.00 75.69 201 SER A CA 1
ATOM 1568 C C . SER A 1 201 ? 31.501 -10.179 -6.388 1.00 75.69 201 SER A C 1
ATOM 1570 O O . SER A 1 201 ? 32.655 -10.601 -6.394 1.00 75.69 201 SER A O 1
ATOM 1572 N N . ARG A 1 202 ? 31.223 -8.875 -6.514 1.00 75.44 202 ARG A N 1
ATOM 1573 C CA . ARG A 1 202 ? 32.239 -7.821 -6.637 1.00 75.44 202 ARG A CA 1
ATOM 1574 C C . ARG A 1 202 ? 32.657 -7.202 -5.304 1.00 75.44 202 ARG A C 1
ATOM 1576 O O . ARG A 1 202 ? 33.474 -6.284 -5.326 1.00 75.44 202 ARG A O 1
ATOM 1583 N N . GLN A 1 203 ? 32.147 -7.670 -4.160 1.00 72.62 203 GLN A N 1
ATOM 1584 C CA . GLN A 1 203 ? 32.654 -7.172 -2.882 1.00 72.62 203 GLN A CA 1
ATOM 1585 C C . GLN A 1 203 ? 34.143 -7.531 -2.740 1.00 72.62 203 GLN A C 1
ATOM 1587 O O . GLN A 1 203 ? 34.495 -8.715 -2.785 1.00 72.62 203 GLN A O 1
ATOM 1592 N N . PRO A 1 204 ? 35.033 -6.532 -2.596 1.00 66.88 204 PRO A N 1
ATOM 1593 C CA . PRO A 1 204 ? 36.454 -6.784 -2.455 1.00 66.88 204 PRO A CA 1
ATOM 1594 C C . PRO A 1 204 ? 36.673 -7.630 -1.202 1.00 66.88 204 PRO A C 1
ATOM 1596 O O . PRO A 1 204 ? 36.192 -7.292 -0.118 1.00 66.88 204 PRO A O 1
ATOM 1599 N N . ARG A 1 205 ? 37.384 -8.754 -1.359 1.00 72.56 205 ARG A N 1
ATOM 1600 C CA . ARG A 1 205 ? 37.818 -9.578 -0.228 1.00 72.56 205 ARG A CA 1
ATOM 1601 C C . ARG A 1 205 ? 38.560 -8.664 0.741 1.00 72.56 205 ARG A C 1
ATOM 1603 O O . ARG A 1 205 ? 39.614 -8.136 0.395 1.00 72.56 205 ARG A O 1
ATOM 1610 N N . GLN A 1 206 ? 37.983 -8.470 1.927 1.00 76.50 206 GLN A N 1
ATOM 1611 C CA . GLN A 1 206 ? 38.604 -7.720 3.013 1.00 76.50 206 GLN A CA 1
ATOM 1612 C C . GLN A 1 206 ? 40.046 -8.222 3.186 1.00 76.50 206 GLN A C 1
ATOM 1614 O O . GLN A 1 206 ? 40.252 -9.443 3.257 1.00 76.50 206 GLN A O 1
ATOM 1619 N N . PRO A 1 207 ? 41.050 -7.329 3.203 1.00 71.44 207 PRO A N 1
ATOM 1620 C CA . PRO A 1 207 ? 42.430 -7.741 3.379 1.00 71.44 207 PRO A CA 1
ATOM 1621 C C . PRO A 1 207 ? 42.537 -8.464 4.722 1.00 71.44 207 PRO A C 1
ATOM 1623 O O . PRO A 1 207 ? 42.242 -7.898 5.776 1.00 71.44 207 PRO A O 1
ATOM 1626 N N . ARG A 1 208 ? 42.917 -9.746 4.683 1.00 74.56 208 ARG A N 1
ATOM 1627 C CA . ARG A 1 208 ? 43.191 -10.529 5.891 1.00 74.56 208 ARG A CA 1
ATOM 1628 C C . ARG A 1 208 ? 44.276 -9.797 6.677 1.00 74.56 208 ARG A C 1
ATOM 1630 O O . ARG A 1 208 ? 45.426 -9.771 6.239 1.00 74.56 208 ARG A O 1
ATOM 1637 N N . ARG A 1 209 ? 43.910 -9.206 7.819 1.00 76.56 209 ARG A N 1
ATOM 1638 C CA . ARG A 1 209 ? 44.872 -8.690 8.799 1.00 76.56 209 ARG A CA 1
ATOM 1639 C C . ARG A 1 209 ? 45.798 -9.844 9.182 1.00 76.56 209 ARG A C 1
ATOM 1641 O O . ARG A 1 209 ? 45.347 -10.807 9.799 1.00 76.56 209 ARG A O 1
ATOM 1648 N N . ARG A 1 210 ? 47.059 -9.772 8.751 1.00 76.06 210 ARG A N 1
ATOM 1649 C CA . ARG A 1 210 ? 48.125 -10.637 9.263 1.00 76.06 210 ARG A CA 1
ATOM 1650 C C . ARG A 1 210 ? 48.380 -10.218 10.713 1.00 76.06 210 ARG A C 1
ATOM 1652 O O . ARG A 1 210 ? 48.582 -9.029 10.952 1.00 76.06 210 ARG A O 1
ATOM 1659 N N . GLN A 1 211 ? 48.265 -11.174 11.631 1.00 77.88 211 GLN A N 1
ATOM 1660 C CA . GLN A 1 211 ? 48.796 -11.072 12.992 1.00 77.88 211 GLN A CA 1
ATOM 1661 C C . GLN A 1 211 ? 50.260 -11.499 12.975 1.00 77.88 211 GLN A C 1
ATOM 1663 O O . GLN A 1 211 ? 50.581 -12.383 12.142 1.00 77.88 211 GLN A O 1
#

Sequence (211 aa):
MSRSIANVEAALMQVVGTAEDNECIKCQEGGGQFHQCVIVCDVTTHCANCRWNGKRGRCTFELEDVPQPSDASPMPGLRANLPPHDPQPTQPNLLDGPVQQPPLPDLQVDSRPRNPRTTQSDPFVSPDEQPPLDEATSAPSVEERLMRIDRRNVRYSRRVSRVEARHSRRLDQLGQSQDSVDATLNQMQSDLTLLFQRTRSRQPRQPRRRQ

Secondary structure (DSSP, 8-state):
--HHHHHHHHHHHHHHSEEPSS--HHHHTT--SSSS-EE-TTT-SS-HHHHGGG-GGG----------------------PPPPPPP------------PPPPPP---------------------S--PPPTT---PPPPHHHHHHHHHHHHHHHHHHHHHHHHHHHHHHHHHT--HHHHHHHHHHHHHHHHHHHHHHHHTS--------